Protein AF-A0A8S2U6H4-F1 (afdb_monomer)

Secondary structure (DSSP, 8-state):
-----S--TTSS-THHHHHHHHHHT-S-HHHHHHHHHHHHHHHHHHHHHHHH-EETTEE-PPPPBSS---HHHHHHHHHHHHHHHHGGGTT-SSPPPHHHHHHHHHHHHHTTTTTTB-HHHHHHHHHHHHHHHTPEEE--TTT--EETTEEE-SSSSGGGEEEETTTTEEEEGGGGSPPP---TTS-GGG-----HHHHHHHHHHHHHHHTT---S---TTTEEEEEEE--TT--HHHHHHHHHTTSEE-STT-EESSTTPEEEEEEE-----GGGGTS---TTSTT----HHHHHHHHHHHHTS-TTT--SHHHHHHHHHHHHHHHHGGG--SHHHHHHHHHHT-

Solvent-accessible surface area (backbone atoms only — not comparable to full-atom values): 20781 Å² total; per-residue (Å²): 138,90,81,90,72,95,75,58,95,87,58,78,81,71,45,64,58,53,56,52,57,55,48,66,71,49,85,52,64,65,61,39,52,51,52,51,53,50,41,68,65,46,48,61,58,50,48,36,27,41,72,61,9,33,55,98,87,42,85,54,72,47,47,53,51,77,52,94,74,52,71,57,55,29,54,53,39,28,51,54,40,43,52,38,72,46,51,85,50,71,82,44,93,63,80,79,56,68,60,59,54,48,50,52,49,52,56,19,39,51,71,20,66,42,54,42,37,34,75,79,34,39,56,56,50,42,52,50,52,51,60,67,65,71,49,52,76,40,75,37,56,99,80,49,61,23,46,58,74,39,39,63,54,64,53,98,46,65,86,50,42,44,78,39,78,91,76,46,24,37,37,51,41,68,77,70,38,61,85,80,76,90,62,90,85,57,56,71,93,74,66,78,78,65,36,52,67,54,53,52,48,49,53,52,36,53,39,36,49,74,68,71,44,93,54,88,70,83,64,77,91,68,38,49,76,44,82,45,78,67,53,102,80,64,46,74,66,56,54,49,53,57,49,59,75,64,34,43,81,56,70,94,91,40,70,40,40,57,90,96,46,48,72,44,66,35,73,57,82,90,86,76,40,82,71,34,78,83,46,57,58,38,95,92,40,66,75,41,73,54,42,72,66,54,58,48,50,34,52,47,56,60,70,71,54,59,69,90,79,47,82,44,71,70,51,44,54,52,49,53,46,51,34,48,41,67,71,53,50,80,66,54,86,48,74,66,60,47,50,52,51,50,65,76,67,106

pLDDT: mean 78.31, std 16.7, range [31.77, 98.25]

Organism: NCBI:txid1234261

Radius of gyration: 24.4 Å; Cα contacts (8 Å, |Δi|>4): 358; chains: 1; bounding box: 71×56×64 Å

InterPro domains:
  IPR026983 Dynein heavy chain [PTHR22878] (1-271)
  IPR041466 Dynein heavy chain, AAA 5 extension domain [PF17852] (36-174)
  IPR041589 Dynein heavy chain 3, AAA+ lid domain [PF17857] (278-342)

Structure (mmCIF, N/CA/C/O backbone):
data_AF-A0A8S2U6H4-F1
#
_entry.id   AF-A0A8S2U6H4-F1
#
loop_
_atom_site.group_PDB
_atom_site.id
_atom_site.type_symbol
_atom_site.label_atom_id
_atom_site.label_alt_id
_atom_site.label_comp_id
_atom_site.label_asym_id
_atom_site.label_entity_id
_atom_site.label_seq_id
_atom_site.pdbx_PDB_ins_code
_atom_site.Cartn_x
_atom_site.Cartn_y
_atom_site.Cartn_z
_atom_site.occupancy
_atom_site.B_iso_or_equiv
_atom_site.auth_seq_id
_atom_site.auth_comp_id
_atom_site.auth_asym_id
_atom_site.auth_atom_id
_atom_site.pdbx_PDB_model_num
ATOM 1 N N . MET A 1 1 ? 33.234 -22.050 6.876 1.00 36.41 1 MET A N 1
ATOM 2 C CA . MET A 1 1 ? 32.001 -21.791 7.645 1.00 36.41 1 MET A CA 1
ATOM 3 C C . MET A 1 1 ? 31.304 -20.631 6.952 1.00 36.41 1 MET A C 1
ATOM 5 O O . MET A 1 1 ? 31.933 -19.592 6.805 1.00 36.41 1 MET A O 1
ATOM 9 N N . LEU A 1 2 ? 30.117 -20.855 6.389 1.00 35.47 2 LEU A N 1
ATOM 10 C CA . LEU A 1 2 ? 29.301 -19.825 5.733 1.00 35.47 2 LEU A CA 1
ATOM 11 C C . LEU A 1 2 ? 28.290 -19.305 6.758 1.00 35.47 2 LEU A C 1
ATOM 13 O O . LEU A 1 2 ? 27.709 -20.110 7.482 1.00 35.47 2 LEU A O 1
ATOM 17 N N . PHE A 1 3 ? 28.096 -17.990 6.816 1.00 39.34 3 PHE A N 1
ATOM 18 C CA . PHE A 1 3 ? 27.111 -17.345 7.681 1.00 39.34 3 PHE A CA 1
ATOM 19 C C . PHE A 1 3 ? 26.253 -16.395 6.843 1.00 39.34 3 PHE A C 1
ATOM 21 O O . PHE A 1 3 ? 26.797 -15.604 6.074 1.00 39.34 3 PHE A O 1
ATOM 28 N N . GLU A 1 4 ? 24.934 -16.446 7.014 1.00 42.47 4 GLU A N 1
ATOM 29 C CA . GLU A 1 4 ? 24.041 -15.341 6.656 1.00 42.47 4 GLU A CA 1
ATOM 30 C C . GLU A 1 4 ? 23.928 -14.433 7.883 1.00 42.47 4 GLU A C 1
ATOM 32 O O . GLU A 1 4 ? 23.437 -14.846 8.932 1.00 42.47 4 GLU A O 1
ATOM 37 N N . VAL A 1 5 ? 24.452 -13.212 7.780 1.00 48.78 5 VAL A N 1
ATOM 38 C CA . VAL A 1 5 ? 24.451 -12.239 8.878 1.00 48.78 5 VAL A CA 1
ATOM 39 C C . VAL A 1 5 ? 23.284 -11.279 8.660 1.00 48.78 5 VAL A C 1
ATOM 41 O O . VAL A 1 5 ? 23.212 -10.622 7.626 1.00 48.78 5 VAL A O 1
ATOM 44 N N . GLY A 1 6 ? 22.365 -11.212 9.626 1.00 42.91 6 GLY A N 1
ATOM 45 C CA . GLY A 1 6 ? 21.163 -10.371 9.553 1.00 42.91 6 GLY A CA 1
ATOM 46 C C . GLY A 1 6 ? 21.421 -8.865 9.677 1.00 42.91 6 GLY A C 1
ATOM 47 O O . GLY A 1 6 ? 20.531 -8.079 9.368 1.00 42.91 6 GLY A O 1
ATOM 48 N N . ASP A 1 7 ? 22.626 -8.462 10.090 1.00 43.56 7 ASP A N 1
ATOM 49 C CA . ASP A 1 7 ? 23.022 -7.061 10.216 1.00 43.56 7 ASP A CA 1
ATOM 50 C C . ASP A 1 7 ? 24.320 -6.782 9.439 1.00 43.56 7 ASP A C 1
ATOM 52 O O . ASP A 1 7 ? 25.407 -7.236 9.799 1.00 43.56 7 ASP A O 1
ATOM 56 N N . LEU A 1 8 ? 24.174 -6.064 8.324 1.00 51.12 8 LEU A N 1
ATOM 57 C CA . LEU A 1 8 ? 25.229 -5.710 7.365 1.00 51.12 8 LEU A CA 1
ATOM 58 C C . LEU A 1 8 ? 25.445 -4.190 7.306 1.00 51.12 8 LEU A C 1
ATOM 60 O O . LEU A 1 8 ? 25.916 -3.679 6.293 1.00 51.12 8 LEU A O 1
ATOM 64 N N . GLN A 1 9 ? 25.133 -3.461 8.385 1.00 45.50 9 GLN A N 1
ATOM 65 C CA . GLN A 1 9 ? 25.256 -1.995 8.469 1.00 45.50 9 GLN A CA 1
ATOM 66 C C . GLN A 1 9 ? 26.636 -1.427 8.068 1.00 45.50 9 GLN A C 1
ATOM 68 O O . GLN A 1 9 ? 26.738 -0.238 7.783 1.00 45.50 9 GLN A O 1
ATOM 73 N N . PHE A 1 10 ? 27.680 -2.262 7.983 1.00 44.38 10 PHE A N 1
ATOM 74 C CA . PHE A 1 10 ? 29.046 -1.874 7.608 1.00 44.38 10 PHE A CA 1
ATOM 75 C C . PHE A 1 10 ? 29.590 -2.549 6.332 1.00 44.38 10 PHE A C 1
ATOM 77 O O . PHE A 1 10 ? 30.785 -2.453 6.055 1.00 44.38 10 PHE A O 1
ATOM 84 N N . ALA A 1 11 ? 28.754 -3.233 5.543 1.00 42.12 11 ALA A N 1
ATOM 85 C CA . ALA A 1 11 ? 29.176 -3.848 4.283 1.00 42.12 11 ALA A CA 1
ATOM 86 C C . ALA A 1 11 ? 28.790 -3.003 3.051 1.00 42.12 11 ALA A C 1
ATOM 88 O O . ALA A 1 11 ? 27.700 -2.442 2.972 1.00 42.12 11 ALA A O 1
ATOM 89 N N . SER A 1 12 ? 29.699 -2.960 2.070 1.00 43.25 12 SER A N 1
ATOM 90 C CA . SER A 1 12 ? 29.528 -2.378 0.722 1.00 43.25 12 SER A CA 1
ATOM 91 C C . SER A 1 12 ? 28.225 -2.852 0.036 1.00 43.25 12 SER A C 1
ATOM 93 O O . SER A 1 12 ? 27.791 -3.978 0.303 1.00 43.25 12 SER A O 1
ATOM 95 N N . PRO A 1 13 ? 27.562 -2.039 -0.822 1.00 46.75 13 PRO A N 1
ATOM 96 C CA . PRO A 1 13 ? 26.127 -2.155 -1.062 1.00 46.75 13 PRO A CA 1
ATOM 97 C C . PRO A 1 13 ? 25.748 -3.454 -1.785 1.00 46.75 13 PRO A C 1
ATOM 99 O O . PRO A 1 13 ? 25.837 -3.574 -3.006 1.00 46.75 13 PRO A O 1
ATOM 102 N N . ALA A 1 14 ? 25.223 -4.413 -1.021 1.00 51.19 14 ALA A N 1
ATOM 103 C CA . ALA A 1 14 ? 24.643 -5.665 -1.510 1.00 51.19 14 ALA A CA 1
ATOM 104 C C . ALA A 1 14 ? 23.273 -5.484 -2.212 1.00 51.19 14 ALA A C 1
ATOM 106 O O . ALA A 1 14 ? 22.548 -6.449 -2.445 1.00 51.19 14 ALA A O 1
ATOM 107 N N . THR A 1 15 ? 22.914 -4.255 -2.596 1.00 54.31 15 THR A N 1
ATOM 108 C CA . THR A 1 15 ? 21.590 -3.859 -3.106 1.00 54.31 15 THR A CA 1
ATOM 109 C C . THR A 1 15 ? 21.425 -4.038 -4.616 1.00 54.31 15 THR A C 1
ATOM 111 O O . THR A 1 15 ? 20.469 -4.685 -5.044 1.00 54.31 15 THR A O 1
ATOM 114 N N . LYS A 1 16 ? 22.385 -3.578 -5.435 1.00 60.31 16 LYS A N 1
ATOM 115 C CA . LYS A 1 16 ? 22.413 -3.877 -6.884 1.00 60.31 16 LYS A CA 1
ATOM 116 C C . LYS A 1 16 ? 22.430 -5.391 -7.179 1.00 60.31 16 LYS A C 1
ATOM 118 O O . LYS A 1 16 ? 21.716 -5.813 -8.086 1.00 60.31 16 LYS A O 1
ATOM 123 N N . PRO A 1 17 ? 23.151 -6.233 -6.410 1.00 73.31 17 PRO A N 1
ATOM 124 C CA . PRO A 1 17 ? 23.114 -7.684 -6.565 1.00 73.31 17 PRO A CA 1
ATOM 125 C C . PRO A 1 17 ? 21.720 -8.315 -6.488 1.00 73.31 17 PRO A C 1
ATOM 127 O O . PRO A 1 17 ? 21.461 -9.241 -7.253 1.00 73.31 17 PRO A O 1
ATOM 130 N N . TYR A 1 18 ? 20.818 -7.837 -5.617 1.00 84.19 18 TYR A N 1
ATOM 131 C CA . TYR A 1 18 ? 19.478 -8.430 -5.506 1.00 84.19 18 TYR A CA 1
ATOM 132 C C . TYR A 1 18 ? 18.635 -8.138 -6.750 1.00 84.19 18 TYR A C 1
ATOM 134 O O . TYR A 1 18 ? 18.111 -9.068 -7.361 1.00 84.19 18 TYR A O 1
ATOM 142 N N . TRP A 1 19 ? 18.571 -6.868 -7.168 1.00 90.94 19 TRP A N 1
ATOM 143 C CA . TRP A 1 19 ? 17.877 -6.478 -8.397 1.00 90.94 19 TRP A CA 1
ATOM 144 C C . TRP A 1 19 ? 18.439 -7.205 -9.619 1.00 90.94 19 TRP A C 1
ATOM 146 O O . TRP A 1 19 ? 17.684 -7.775 -10.397 1.00 90.94 19 TRP A O 1
ATOM 156 N N . VAL A 1 20 ? 19.767 -7.243 -9.769 1.00 88.94 20 VAL A N 1
ATOM 157 C CA . VAL A 1 20 ? 20.430 -7.930 -10.890 1.00 88.94 20 VAL A CA 1
ATOM 158 C C . VAL A 1 20 ? 20.128 -9.428 -10.873 1.00 88.94 20 VAL A C 1
ATOM 160 O O . VAL A 1 20 ? 19.848 -10.013 -11.919 1.00 88.94 20 VAL A O 1
ATOM 163 N N . LYS A 1 21 ? 20.127 -10.064 -9.698 1.00 90.00 21 LYS A N 1
ATOM 164 C CA . LYS A 1 21 ? 19.745 -11.473 -9.567 1.00 90.00 21 LYS A CA 1
ATOM 165 C C . LYS A 1 21 ? 18.294 -11.692 -9.999 1.00 90.00 21 LYS A C 1
ATOM 167 O O . LYS A 1 21 ? 18.031 -12.623 -10.747 1.00 90.00 21 LYS A O 1
ATOM 172 N N . TRP A 1 22 ? 17.368 -10.847 -9.555 1.00 92.44 22 TRP A N 1
ATOM 173 C CA . TRP A 1 22 ? 15.956 -10.959 -9.919 1.00 92.44 22 TRP A CA 1
ATOM 174 C C . TRP A 1 22 ? 15.722 -10.687 -11.413 1.00 92.44 22 TRP A C 1
ATOM 176 O O . TRP A 1 22 ? 15.086 -11.484 -12.097 1.00 92.44 22 TRP A O 1
ATOM 186 N N . SER A 1 23 ? 16.306 -9.621 -11.964 1.00 91.25 23 SER A N 1
ATOM 187 C CA . SER A 1 23 ? 16.095 -9.235 -13.363 1.00 91.25 23 SER A CA 1
ATOM 188 C C . SER A 1 23 ? 16.715 -10.223 -14.350 1.00 91.25 23 SER A C 1
ATOM 190 O O . SER A 1 23 ? 16.188 -10.406 -15.445 1.00 91.25 23 SER A O 1
ATOM 192 N N . THR A 1 24 ? 17.797 -10.914 -13.979 1.00 90.88 24 THR A N 1
ATOM 193 C CA . THR A 1 24 ? 18.406 -11.961 -14.820 1.00 90.88 24 THR A CA 1
ATOM 194 C C . THR A 1 24 ? 17.576 -13.242 -14.900 1.00 90.88 24 THR A C 1
ATOM 196 O O . THR A 1 24 ? 17.718 -13.960 -15.887 1.00 90.88 24 THR A O 1
ATOM 199 N N . MET A 1 25 ? 16.679 -13.497 -13.939 1.00 89.00 25 MET A N 1
ATOM 200 C CA . MET A 1 25 ? 15.733 -14.625 -13.979 1.00 89.00 25 MET A CA 1
ATOM 201 C C . MET A 1 25 ? 14.598 -14.425 -14.995 1.00 89.00 25 MET A C 1
ATOM 203 O O . MET A 1 25 ? 13.893 -15.376 -15.309 1.00 89.00 25 MET A O 1
ATOM 207 N N . ARG A 1 26 ? 14.425 -13.210 -15.530 1.00 87.25 26 ARG A N 1
ATOM 208 C CA . ARG A 1 26 ? 13.404 -12.889 -16.538 1.00 87.25 26 ARG A CA 1
ATOM 209 C C . ARG A 1 26 ? 13.821 -13.427 -17.909 1.00 87.25 26 ARG A C 1
ATOM 211 O O . ARG A 1 26 ? 14.910 -13.102 -18.395 1.00 87.25 26 ARG A O 1
ATOM 218 N N . GLU A 1 27 ? 12.945 -14.206 -18.542 1.00 86.31 27 GLU A N 1
ATOM 219 C CA . GLU A 1 27 ? 13.211 -14.846 -19.840 1.00 86.31 27 GLU A CA 1
ATOM 220 C C . GLU A 1 27 ? 13.209 -13.843 -21.006 1.00 86.31 27 GLU A C 1
ATOM 222 O O . GLU A 1 27 ? 14.098 -13.861 -21.865 1.00 86.31 27 GLU A O 1
ATOM 227 N N . LYS A 1 28 ? 12.235 -12.923 -21.017 1.00 89.19 28 LYS A N 1
ATOM 228 C CA . LYS A 1 28 ? 12.044 -11.932 -22.082 1.00 89.19 28 LYS A CA 1
ATOM 229 C C . LYS A 1 28 ? 13.112 -10.833 -22.007 1.00 89.19 28 LYS A C 1
ATOM 231 O O . LYS A 1 28 ? 13.212 -10.081 -21.036 1.00 89.19 28 LYS A O 1
ATOM 236 N N . LYS A 1 29 ? 13.931 -10.719 -23.061 1.00 89.50 29 LYS A N 1
ATOM 237 C CA . LYS A 1 29 ? 15.043 -9.748 -23.122 1.00 89.50 29 LYS A CA 1
ATOM 238 C C . LYS A 1 29 ? 14.568 -8.295 -23.146 1.00 89.50 29 LYS A C 1
ATOM 240 O O . LYS A 1 29 ? 15.198 -7.460 -22.501 1.00 89.50 29 LYS A O 1
ATOM 245 N N . GLU A 1 30 ? 13.500 -8.013 -23.887 1.00 89.56 30 GLU A N 1
ATOM 246 C CA . GLU A 1 30 ? 12.911 -6.674 -24.031 1.00 89.56 30 GLU A CA 1
ATOM 247 C C . GLU A 1 30 ? 12.360 -6.178 -22.696 1.00 89.56 30 GLU A C 1
ATOM 249 O O . GLU A 1 30 ? 12.766 -5.124 -22.213 1.00 89.56 30 GLU A O 1
ATOM 254 N N . GLU A 1 31 ? 11.557 -7.013 -22.034 1.00 92.00 31 GLU A N 1
ATOM 255 C CA . GLU A 1 31 ? 11.066 -6.777 -20.679 1.00 92.00 31 GLU A CA 1
ATOM 256 C C . GLU A 1 31 ? 12.211 -6.474 -19.706 1.00 92.00 31 GLU A C 1
ATOM 258 O O . GLU A 1 31 ? 12.193 -5.468 -18.997 1.00 92.00 31 GLU A O 1
ATOM 263 N N . ARG A 1 32 ? 13.255 -7.311 -19.692 1.00 93.06 32 ARG A N 1
ATOM 264 C CA . ARG A 1 32 ? 14.419 -7.098 -18.824 1.00 93.06 32 ARG A CA 1
ATOM 265 C C . ARG A 1 32 ? 15.125 -5.773 -19.119 1.00 93.06 32 ARG A C 1
ATOM 267 O O . ARG A 1 32 ? 15.580 -5.109 -18.188 1.00 93.06 32 ARG A O 1
ATOM 274 N N . ALA A 1 33 ? 15.258 -5.394 -20.388 1.00 94.25 33 ALA A N 1
ATOM 275 C CA . ALA A 1 33 ? 15.874 -4.127 -20.774 1.00 94.25 33 ALA A CA 1
ATOM 276 C C . ALA A 1 33 ? 15.032 -2.930 -20.304 1.00 94.25 33 ALA A C 1
ATOM 278 O O . ALA A 1 33 ? 15.580 -2.001 -19.705 1.00 94.25 33 ALA A O 1
ATOM 279 N N . CYS A 1 34 ? 13.712 -2.991 -20.498 1.00 95.69 34 CYS A N 1
ATOM 280 C CA . CYS A 1 34 ? 12.770 -1.973 -20.044 1.00 95.69 34 CYS A CA 1
ATOM 281 C C . CYS A 1 34 ? 12.803 -1.813 -18.516 1.00 95.69 34 CYS A C 1
ATOM 283 O O . CYS A 1 34 ? 13.063 -0.720 -18.012 1.00 95.69 34 CYS A O 1
ATOM 285 N N . LEU A 1 35 ? 12.681 -2.910 -17.763 1.00 96.38 35 LEU A N 1
ATOM 286 C CA . LEU A 1 35 ? 12.710 -2.882 -16.296 1.00 96.38 35 LEU A CA 1
ATOM 287 C C . LEU A 1 35 ? 14.031 -2.349 -15.738 1.00 96.38 35 LEU A C 1
ATOM 289 O O . LEU A 1 35 ? 14.021 -1.619 -14.753 1.00 96.38 35 LEU A O 1
ATOM 293 N N . ASN A 1 36 ? 15.171 -2.671 -16.357 1.00 96.44 36 ASN A N 1
ATOM 294 C CA . ASN A 1 36 ? 16.459 -2.113 -15.935 1.00 96.44 36 ASN A CA 1
ATOM 295 C C . ASN A 1 36 ? 16.536 -0.600 -16.179 1.00 96.44 36 ASN A C 1
ATOM 297 O O . ASN A 1 36 ? 17.064 0.123 -15.336 1.00 96.44 36 ASN A O 1
ATOM 301 N N . ARG A 1 37 ? 15.983 -0.106 -17.294 1.00 97.44 37 ARG A N 1
ATOM 302 C CA . ARG A 1 37 ? 15.890 1.335 -17.569 1.00 97.44 37 ARG A CA 1
ATOM 303 C C . ARG A 1 37 ? 15.014 2.041 -16.533 1.00 97.44 37 ARG A C 1
ATOM 305 O O . ARG A 1 37 ? 15.407 3.088 -16.027 1.00 97.44 37 ARG A O 1
ATOM 312 N N . LEU A 1 38 ? 13.874 1.447 -16.177 1.00 98.12 38 LEU A N 1
ATOM 313 C CA . LEU A 1 38 ? 12.986 1.959 -15.128 1.00 98.12 38 LEU A CA 1
ATOM 314 C C . LEU A 1 38 ? 13.655 1.922 -13.747 1.00 98.12 38 LEU A C 1
ATOM 316 O O . LEU A 1 38 ? 13.575 2.890 -12.996 1.00 98.12 38 LEU A O 1
ATOM 320 N N . TYR A 1 39 ? 14.390 0.858 -13.429 1.00 97.25 39 TYR A N 1
ATOM 321 C CA . TYR A 1 39 ? 15.136 0.769 -12.177 1.00 97.25 39 TYR A CA 1
ATOM 322 C C . TYR A 1 39 ? 16.145 1.903 -12.027 1.00 97.25 39 TYR A C 1
ATOM 324 O O . TYR A 1 39 ? 16.115 2.602 -11.018 1.00 97.25 39 TYR A O 1
ATOM 332 N N . GLU A 1 40 ? 17.000 2.124 -13.027 1.00 96.25 40 GLU A N 1
ATOM 333 C CA . GLU A 1 40 ? 18.000 3.201 -12.985 1.00 96.25 40 GLU A CA 1
ATOM 334 C C . GLU A 1 40 ? 17.338 4.593 -12.969 1.00 96.25 40 GLU A C 1
ATOM 336 O O . GLU A 1 40 ? 17.853 5.508 -12.328 1.00 96.25 40 GLU A O 1
ATOM 341 N N . LYS A 1 41 ? 16.165 4.745 -13.605 1.00 97.00 41 LYS A N 1
ATOM 342 C CA . LYS A 1 41 ? 15.369 5.984 -13.589 1.00 97.00 41 LYS A CA 1
ATOM 343 C C . LYS A 1 41 ? 14.812 6.310 -12.198 1.00 97.00 41 LYS A C 1
ATOM 345 O O . LYS A 1 41 ? 14.870 7.462 -11.778 1.00 97.00 41 LYS A O 1
ATOM 350 N N . TYR A 1 42 ? 14.259 5.323 -11.493 1.00 97.94 42 TYR A N 1
ATOM 351 C CA . TYR A 1 42 ? 13.481 5.565 -10.273 1.00 97.94 42 TYR A CA 1
ATOM 352 C C . TYR A 1 42 ? 14.198 5.198 -8.978 1.00 97.94 42 TYR A C 1
ATOM 354 O O . TYR A 1 42 ? 14.157 5.957 -8.012 1.00 97.94 42 TYR A O 1
ATOM 362 N N . VAL A 1 43 ? 14.826 4.026 -8.909 1.00 96.56 43 VAL A N 1
ATOM 363 C CA . VAL A 1 43 ? 15.208 3.433 -7.621 1.00 96.56 43 VAL A CA 1
ATOM 364 C C . VAL A 1 43 ? 16.361 4.183 -6.948 1.00 96.56 43 VAL A C 1
ATOM 366 O O . VAL A 1 43 ? 16.193 4.545 -5.783 1.00 96.56 43 VAL A O 1
ATOM 369 N N . PRO A 1 44 ? 17.502 4.477 -7.607 1.00 94.56 44 PRO A N 1
ATOM 370 C CA . PRO A 1 44 ? 18.592 5.195 -6.948 1.00 94.56 44 PRO A CA 1
ATOM 371 C C . PRO A 1 44 ? 18.187 6.587 -6.425 1.00 94.56 44 PRO A C 1
ATOM 373 O O . PRO A 1 44 ? 18.443 6.846 -5.245 1.00 94.56 44 PRO A O 1
ATOM 376 N N . PRO A 1 45 ? 17.503 7.454 -7.209 1.00 94.88 45 PRO A N 1
ATOM 377 C CA . PRO A 1 45 ? 17.049 8.752 -6.708 1.00 94.88 45 PRO A CA 1
ATOM 378 C C . PRO A 1 45 ? 16.077 8.636 -5.529 1.00 94.88 45 PRO A C 1
ATOM 380 O O . PRO A 1 45 ? 16.213 9.361 -4.545 1.00 94.88 45 PRO A O 1
ATOM 383 N N . LEU A 1 46 ? 15.119 7.703 -5.587 1.00 96.56 46 LEU A N 1
ATOM 384 C CA . LEU A 1 46 ? 14.130 7.531 -4.519 1.00 96.56 46 LEU A CA 1
ATOM 385 C C . LEU A 1 46 ? 14.747 6.958 -3.240 1.00 96.56 46 LEU A C 1
ATOM 387 O O . LEU A 1 46 ? 14.378 7.374 -2.145 1.00 96.56 46 LEU A O 1
ATOM 391 N N . ILE A 1 47 ? 15.704 6.036 -3.346 1.00 95.06 47 ILE A N 1
ATOM 392 C CA . ILE A 1 47 ? 16.417 5.504 -2.179 1.00 95.06 47 ILE A CA 1
ATOM 393 C C . ILE A 1 47 ? 17.272 6.586 -1.513 1.00 95.06 47 ILE A C 1
ATOM 395 O O . ILE A 1 47 ? 17.258 6.677 -0.285 1.00 95.06 47 ILE A O 1
ATOM 399 N N . SER A 1 48 ? 17.982 7.408 -2.294 1.00 93.94 48 SER A N 1
ATOM 400 C CA . SER A 1 48 ? 18.767 8.527 -1.753 1.00 93.94 48 SER A CA 1
ATOM 401 C C . SER A 1 48 ? 17.854 9.554 -1.070 1.00 93.94 48 SER A C 1
ATOM 403 O O . SER A 1 48 ? 18.108 9.947 0.067 1.00 93.94 48 SER A O 1
ATOM 405 N N . LEU A 1 49 ? 16.697 9.870 -1.659 1.00 95.19 49 LEU A N 1
ATOM 406 C CA . LEU A 1 49 ? 15.668 10.677 -0.998 1.00 95.19 49 LEU A CA 1
ATOM 407 C C . LEU A 1 49 ? 15.218 10.062 0.342 1.00 95.19 49 LEU A C 1
ATOM 409 O O . LEU A 1 49 ? 15.178 10.749 1.363 1.00 95.19 49 LEU A O 1
ATOM 413 N N . ILE A 1 50 ? 14.890 8.769 0.369 1.00 94.50 50 ILE A N 1
ATOM 414 C CA . ILE A 1 50 ? 14.337 8.123 1.568 1.00 94.50 50 ILE A CA 1
ATOM 415 C C . ILE A 1 50 ? 15.375 8.019 2.691 1.00 94.50 50 ILE A C 1
ATOM 417 O O . ILE A 1 50 ? 15.070 8.344 3.841 1.00 94.50 50 ILE A O 1
ATOM 421 N N . LEU A 1 51 ? 16.579 7.537 2.382 1.00 92.94 51 LEU A N 1
ATOM 422 C CA . LEU A 1 51 ? 17.584 7.186 3.391 1.00 92.94 51 LEU A CA 1
ATOM 423 C C . LEU A 1 51 ? 18.523 8.344 3.729 1.00 92.94 51 LEU A C 1
ATOM 425 O O . LEU A 1 51 ? 18.927 8.479 4.885 1.00 92.94 51 LEU A O 1
ATOM 429 N N . GLU A 1 52 ? 18.854 9.170 2.740 1.00 92.00 52 GLU A N 1
ATOM 430 C CA . GLU A 1 52 ? 19.862 10.229 2.849 1.00 92.00 52 GLU A CA 1
ATOM 431 C C . GLU A 1 52 ? 19.221 11.622 2.852 1.00 92.00 52 GLU A C 1
ATOM 433 O O . GLU A 1 52 ? 19.828 12.566 3.352 1.00 92.00 52 GLU A O 1
ATOM 438 N N . GLY A 1 53 ? 17.980 11.759 2.370 1.00 92.25 53 GLY A N 1
ATOM 439 C CA . GLY A 1 53 ? 17.293 13.047 2.265 1.00 92.25 53 GLY A CA 1
ATOM 440 C C . GLY A 1 53 ? 17.782 13.897 1.099 1.00 92.25 53 GLY A C 1
ATOM 441 O O . GLY A 1 53 ? 17.607 15.113 1.120 1.00 92.25 53 GLY A O 1
ATOM 442 N N . THR A 1 54 ? 18.437 13.300 0.104 1.00 89.50 54 THR A N 1
ATOM 443 C CA . THR A 1 54 ? 19.047 14.039 -1.005 1.00 89.50 54 THR A CA 1
ATOM 444 C C . THR A 1 54 ? 18.120 14.074 -2.221 1.00 89.50 54 THR A C 1
ATOM 446 O O . THR A 1 54 ? 17.627 13.040 -2.665 1.00 89.50 54 THR A O 1
ATOM 449 N N . ILE A 1 55 ? 17.904 15.267 -2.784 1.00 85.12 55 ILE A N 1
ATOM 450 C CA . ILE A 1 55 ? 17.154 15.481 -4.036 1.00 85.12 55 ILE A CA 1
ATOM 451 C C . ILE A 1 55 ? 18.025 16.316 -4.970 1.00 85.12 55 ILE A C 1
ATOM 453 O O . ILE A 1 55 ? 18.430 17.416 -4.600 1.00 85.12 55 ILE A O 1
ATOM 457 N N . ASP A 1 56 ? 18.334 15.805 -6.164 1.00 80.12 56 ASP A N 1
ATOM 458 C CA . ASP A 1 56 ? 19.139 16.501 -7.184 1.00 80.12 56 ASP A CA 1
ATOM 459 C C . ASP A 1 56 ? 20.450 17.103 -6.633 1.00 80.12 56 ASP A C 1
ATOM 461 O O . ASP A 1 56 ? 20.840 18.229 -6.946 1.00 80.12 56 ASP A O 1
ATOM 465 N N . GLY A 1 57 ? 21.120 16.364 -5.741 1.00 78.56 57 GLY A N 1
ATOM 466 C CA . GLY A 1 57 ? 22.368 16.782 -5.092 1.00 78.56 57 GLY A CA 1
ATOM 467 C C . GLY A 1 57 ? 22.208 17.808 -3.963 1.00 78.56 57 GLY A C 1
ATOM 468 O O . GLY A 1 57 ? 23.201 18.188 -3.344 1.00 78.56 57 GLY A O 1
ATOM 469 N N . LYS A 1 58 ? 20.983 18.247 -3.651 1.00 85.62 58 LYS A N 1
ATOM 470 C CA . LYS A 1 58 ? 20.693 19.099 -2.492 1.00 85.62 58 LYS A CA 1
ATOM 471 C C . LYS A 1 58 ? 20.402 18.237 -1.272 1.00 85.62 58 LYS A C 1
ATOM 473 O O . LYS A 1 58 ? 19.555 17.348 -1.321 1.00 85.62 58 LYS A O 1
ATOM 478 N N . GLN A 1 59 ? 21.085 18.537 -0.171 1.00 89.62 59 GLN A N 1
ATOM 479 C CA . GLN A 1 59 ? 20.863 17.876 1.107 1.00 89.62 59 GLN A CA 1
ATOM 480 C C . GLN A 1 59 ? 19.604 18.432 1.779 1.00 89.62 59 GLN A C 1
ATOM 482 O O . GLN A 1 59 ? 19.545 19.614 2.118 1.00 89.62 59 GLN A O 1
ATOM 487 N N . GLY A 1 60 ? 18.616 17.569 1.978 1.00 88.19 60 GLY A N 1
ATOM 488 C CA . GLY A 1 60 ? 17.438 17.809 2.799 1.00 88.19 60 GLY A CA 1
ATOM 489 C C . GLY A 1 60 ? 17.396 16.873 4.006 1.00 88.19 60 GLY A C 1
ATOM 490 O O . GLY A 1 60 ? 18.407 16.295 4.421 1.00 88.19 60 GLY A O 1
ATOM 491 N N . GLU A 1 61 ? 16.204 16.731 4.580 1.00 89.25 61 GLU A N 1
ATOM 492 C CA . GLU A 1 61 ? 15.942 15.763 5.642 1.00 89.25 61 GLU A CA 1
ATOM 493 C C . GLU A 1 61 ? 15.553 14.404 5.054 1.00 89.25 61 GLU A C 1
ATOM 495 O O . GLU A 1 61 ? 14.779 14.323 4.099 1.00 89.25 61 GLU A O 1
ATOM 500 N N . LYS A 1 62 ? 16.058 13.323 5.659 1.00 92.62 62 LYS A N 1
ATOM 501 C CA . LYS A 1 62 ? 15.637 11.960 5.317 1.00 92.62 62 LYS A CA 1
ATOM 502 C C . LYS A 1 62 ? 14.141 11.776 5.559 1.00 92.62 62 LYS A C 1
ATOM 504 O O . LYS A 1 62 ? 13.594 12.271 6.551 1.00 92.62 62 LYS A O 1
ATOM 509 N N . LEU A 1 63 ? 13.488 11.009 4.691 1.00 93.88 63 LEU A N 1
ATOM 510 C CA . LEU A 1 63 ? 12.063 10.752 4.841 1.00 93.88 63 LEU A CA 1
ATOM 511 C C . LEU A 1 63 ? 11.784 9.895 6.079 1.00 93.88 63 LEU A C 1
ATOM 513 O O . LEU A 1 63 ? 12.444 8.887 6.349 1.00 93.88 63 LEU A O 1
ATOM 517 N N . LYS A 1 64 ? 10.775 10.307 6.851 1.00 88.19 64 LYS A N 1
ATOM 518 C CA . LYS A 1 64 ? 10.352 9.584 8.050 1.00 88.19 64 LYS A CA 1
ATOM 519 C C . LYS A 1 64 ? 9.628 8.298 7.660 1.00 88.19 64 LYS A C 1
ATOM 521 O O . LYS A 1 64 ? 8.714 8.300 6.836 1.00 88.19 64 LYS A O 1
ATOM 526 N N . GLN A 1 65 ? 10.033 7.207 8.299 1.00 80.00 65 GLN A N 1
ATOM 527 C CA . GLN A 1 65 ? 9.461 5.880 8.115 1.00 80.00 65 GLN A CA 1
ATOM 528 C C . GLN A 1 65 ? 8.717 5.459 9.385 1.00 80.00 65 GLN A C 1
ATOM 530 O O . GLN A 1 65 ? 9.169 5.750 10.492 1.00 80.00 65 GLN A O 1
ATOM 535 N N . ILE A 1 66 ? 7.587 4.774 9.217 1.00 75.50 66 ILE A N 1
ATOM 536 C CA . ILE A 1 66 ? 6.814 4.162 10.307 1.00 75.50 66 ILE A CA 1
ATOM 537 C C . ILE A 1 66 ? 7.635 3.029 10.934 1.00 75.50 66 ILE A C 1
ATOM 539 O O . ILE A 1 66 ? 7.706 2.905 12.153 1.00 75.50 66 ILE A O 1
ATOM 543 N N . ILE A 1 67 ? 8.283 2.231 10.082 1.00 70.12 67 ILE A N 1
ATOM 544 C CA . ILE A 1 67 ? 9.193 1.148 10.455 1.00 70.12 67 ILE A CA 1
ATOM 545 C C . ILE A 1 67 ? 10.506 1.397 9.710 1.00 70.12 67 ILE A C 1
ATOM 547 O O . ILE A 1 67 ? 10.452 1.616 8.502 1.00 70.12 67 ILE A O 1
ATOM 551 N N . PRO A 1 68 ? 11.676 1.367 10.370 1.00 73.44 68 PRO A N 1
ATOM 552 C CA . PRO A 1 68 ? 12.952 1.509 9.678 1.00 73.44 68 PRO A CA 1
ATOM 553 C C . PRO A 1 68 ? 13.150 0.387 8.647 1.00 73.44 68 PRO A C 1
ATOM 555 O O . PRO A 1 68 ? 13.313 -0.775 9.018 1.00 73.44 68 PRO A O 1
ATOM 558 N N . LEU A 1 69 ? 13.147 0.726 7.357 1.00 79.12 69 LEU A N 1
ATOM 559 C CA . LEU A 1 69 ? 13.433 -0.200 6.264 1.00 79.12 69 LEU A CA 1
ATOM 560 C C . LEU A 1 69 ? 14.823 0.071 5.697 1.00 79.12 69 LEU A C 1
ATOM 562 O O . LEU A 1 69 ? 15.207 1.212 5.427 1.00 79.12 69 LEU A O 1
ATOM 566 N N . THR A 1 70 ? 15.581 -1.000 5.473 1.00 85.00 70 THR A N 1
ATOM 567 C CA . THR A 1 70 ? 16.854 -0.904 4.756 1.00 85.00 70 THR A CA 1
ATOM 568 C C . THR A 1 70 ? 16.620 -0.826 3.249 1.00 85.00 70 THR A C 1
ATOM 570 O O . THR A 1 70 ? 15.583 -1.251 2.731 1.00 85.00 70 THR A O 1
ATOM 573 N N . ASN A 1 71 ? 17.636 -0.362 2.518 1.00 86.69 71 ASN A N 1
ATOM 574 C CA . ASN A 1 71 ? 17.658 -0.404 1.055 1.00 86.69 71 ASN A CA 1
ATOM 575 C C . ASN A 1 71 ? 17.359 -1.821 0.516 1.00 86.69 71 ASN A C 1
ATOM 577 O O . ASN A 1 71 ? 16.554 -1.991 -0.398 1.00 86.69 71 ASN A O 1
ATOM 581 N N . LEU A 1 72 ? 17.943 -2.857 1.132 1.00 84.19 72 LEU A N 1
ATOM 582 C CA . LEU A 1 72 ? 17.709 -4.245 0.734 1.00 84.19 72 LEU A CA 1
ATOM 583 C C . LEU A 1 72 ? 16.248 -4.670 0.942 1.00 84.19 72 LEU A C 1
ATOM 585 O O . LEU A 1 72 ? 15.697 -5.354 0.080 1.00 84.19 72 LEU A O 1
ATOM 589 N N . ASN A 1 73 ? 15.607 -4.260 2.045 1.00 83.50 73 ASN A N 1
ATOM 590 C CA . ASN A 1 73 ? 14.196 -4.580 2.293 1.00 83.50 73 ASN A CA 1
ATOM 591 C C . ASN A 1 73 ? 13.289 -3.943 1.239 1.00 83.50 73 ASN A C 1
ATOM 593 O O . ASN A 1 73 ? 12.457 -4.636 0.657 1.00 83.50 73 ASN A O 1
ATOM 597 N N . MET A 1 74 ? 13.492 -2.654 0.955 1.00 89.62 74 MET A N 1
ATOM 598 C CA . MET A 1 74 ? 12.712 -1.927 -0.048 1.00 89.62 74 MET A CA 1
ATOM 599 C C . MET A 1 74 ? 12.883 -2.527 -1.450 1.00 89.62 74 MET A C 1
ATOM 601 O O . MET A 1 74 ? 11.894 -2.776 -2.135 1.00 89.62 74 MET A O 1
ATOM 605 N N . ASN A 1 75 ? 14.118 -2.847 -1.851 1.00 90.81 75 ASN A N 1
ATOM 606 C CA . ASN A 1 75 ? 14.395 -3.476 -3.145 1.00 90.81 75 ASN A CA 1
ATOM 607 C C . ASN A 1 75 ? 13.848 -4.902 -3.262 1.00 90.81 75 ASN A C 1
ATOM 609 O O . ASN A 1 75 ? 13.330 -5.283 -4.311 1.00 90.81 75 ASN A O 1
ATOM 613 N N . SER A 1 76 ? 13.929 -5.689 -2.188 1.00 86.88 76 SER A N 1
ATOM 614 C CA . SER A 1 76 ? 13.332 -7.028 -2.166 1.00 86.88 76 SER A CA 1
ATOM 615 C C . SER A 1 76 ? 11.815 -6.942 -2.332 1.00 86.88 76 SER A C 1
ATOM 617 O O . SER A 1 76 ? 11.242 -7.672 -3.137 1.00 86.88 76 SER A O 1
ATOM 619 N N . GLN A 1 77 ? 11.173 -6.003 -1.629 1.00 88.25 77 GLN A N 1
ATOM 620 C CA . GLN A 1 77 ? 9.736 -5.772 -1.742 1.00 88.25 77 GLN A CA 1
ATOM 621 C C . GLN A 1 77 ? 9.344 -5.304 -3.149 1.00 88.25 77 GLN A C 1
ATOM 623 O O . GLN A 1 77 ? 8.360 -5.798 -3.688 1.00 88.25 77 GLN A O 1
ATOM 628 N N . LEU A 1 78 ? 10.126 -4.415 -3.772 1.00 95.12 78 LEU A N 1
ATOM 629 C CA . LEU A 1 78 ? 9.904 -3.977 -5.154 1.00 95.12 78 LEU A CA 1
ATOM 630 C C . LEU A 1 78 ? 9.893 -5.166 -6.124 1.00 95.12 78 LEU A C 1
ATOM 632 O O . LEU A 1 78 ? 8.980 -5.288 -6.937 1.00 95.12 78 LEU A O 1
ATOM 636 N N . CYS A 1 79 ? 10.868 -6.070 -6.001 1.00 93.12 79 CYS A N 1
ATOM 637 C CA . CYS A 1 79 ? 10.947 -7.268 -6.836 1.00 93.12 79 CYS A CA 1
ATOM 638 C C . CYS A 1 79 ? 9.724 -8.178 -6.649 1.00 93.12 79 CYS A C 1
ATOM 640 O O . CYS A 1 79 ? 9.167 -8.647 -7.636 1.00 93.12 79 CYS A O 1
ATOM 642 N N . TYR A 1 80 ? 9.264 -8.387 -5.410 1.00 88.50 80 TYR A N 1
ATOM 643 C CA . TYR A 1 80 ? 8.063 -9.190 -5.142 1.00 88.50 80 TYR A CA 1
ATOM 644 C C . TYR A 1 80 ? 6.789 -8.550 -5.695 1.00 88.50 80 TYR A C 1
ATOM 646 O O . TYR A 1 80 ? 5.942 -9.247 -6.256 1.00 88.50 80 TYR A O 1
ATOM 654 N N . MET A 1 81 ? 6.655 -7.227 -5.571 1.00 93.44 81 MET A N 1
ATOM 655 C CA . MET A 1 81 ? 5.520 -6.505 -6.142 1.00 93.44 81 MET A CA 1
ATOM 656 C C . MET A 1 81 ? 5.499 -6.642 -7.667 1.00 93.44 81 MET A C 1
ATOM 658 O O . MET A 1 81 ? 4.467 -7.000 -8.229 1.00 93.44 81 MET A O 1
ATOM 662 N N . LEU A 1 82 ? 6.639 -6.435 -8.330 1.00 94.81 82 LEU A N 1
ATOM 663 C CA . LEU A 1 82 ? 6.767 -6.591 -9.781 1.00 94.81 82 LEU A CA 1
ATOM 664 C C . LEU A 1 82 ? 6.522 -8.029 -10.243 1.00 94.81 82 LEU A C 1
ATOM 666 O O . LEU A 1 82 ? 5.841 -8.235 -11.243 1.00 94.81 82 LEU A O 1
ATOM 670 N N . GLU A 1 83 ? 7.050 -9.019 -9.522 1.00 92.62 83 GLU A N 1
ATOM 671 C CA . GLU A 1 83 ? 6.823 -10.439 -9.806 1.00 92.62 83 GLU A CA 1
ATOM 672 C C . GLU A 1 83 ? 5.325 -10.759 -9.801 1.00 92.62 83 GLU A C 1
ATOM 674 O O . GLU A 1 83 ? 4.821 -11.358 -10.745 1.00 92.62 83 GLU A O 1
ATOM 679 N N . SER A 1 84 ? 4.590 -10.287 -8.792 1.00 91.19 84 SER A N 1
ATOM 680 C CA . SER A 1 84 ? 3.150 -10.534 -8.697 1.00 91.19 84 SER A CA 1
ATOM 681 C C . SER A 1 84 ? 2.324 -9.779 -9.741 1.00 91.19 84 SER A C 1
ATOM 683 O O . SER A 1 84 ? 1.402 -10.350 -10.331 1.00 91.19 84 SER A O 1
ATOM 685 N N . LEU A 1 85 ? 2.654 -8.508 -9.989 1.00 93.25 85 LEU A N 1
ATOM 686 C CA . LEU A 1 85 ? 1.952 -7.670 -10.966 1.00 93.25 85 LEU A CA 1
ATOM 687 C C . LEU A 1 85 ? 2.148 -8.173 -12.400 1.00 93.25 85 LEU A C 1
ATOM 689 O O . LEU A 1 85 ? 1.220 -8.105 -13.200 1.00 93.25 85 LEU A O 1
ATOM 693 N N . LEU A 1 86 ? 3.330 -8.709 -12.712 1.00 92.50 86 LEU A N 1
ATOM 694 C CA . LEU A 1 86 ? 3.699 -9.134 -14.064 1.00 92.50 86 LEU A CA 1
ATOM 695 C C . LEU A 1 86 ? 3.473 -10.634 -14.308 1.00 92.50 86 LEU A C 1
ATOM 697 O O . LEU A 1 86 ? 3.529 -11.070 -15.455 1.00 92.50 86 LEU A O 1
ATOM 701 N N . LEU A 1 87 ? 3.133 -11.403 -13.266 1.00 90.06 87 LEU A N 1
ATOM 702 C CA . LEU A 1 87 ? 2.780 -12.825 -13.354 1.00 90.06 87 LEU A CA 1
ATOM 703 C C . LEU A 1 87 ? 1.742 -13.146 -14.452 1.00 90.06 87 LEU A C 1
ATOM 705 O O . LEU A 1 87 ? 1.943 -14.125 -15.170 1.00 90.06 87 LEU A O 1
ATOM 709 N N . PRO A 1 88 ? 0.659 -12.359 -14.654 1.00 88.50 88 PRO A N 1
ATOM 710 C CA . PRO A 1 88 ? -0.309 -12.638 -15.720 1.00 88.50 88 PRO A CA 1
ATOM 711 C C . PRO A 1 88 ? 0.289 -12.607 -17.136 1.00 88.50 88 PRO A C 1
ATOM 713 O O . PRO A 1 88 ? -0.267 -13.224 -18.041 1.00 88.50 88 PRO A O 1
ATOM 716 N N . TYR A 1 89 ? 1.421 -11.923 -17.327 1.00 88.38 89 TYR A N 1
ATOM 717 C CA . TYR A 1 89 ? 2.054 -11.687 -18.629 1.00 88.38 89 TYR A CA 1
ATOM 718 C C . TYR A 1 89 ? 3.334 -12.502 -18.845 1.00 88.38 89 TYR A C 1
ATOM 720 O O . TYR A 1 89 ? 3.959 -12.407 -19.906 1.00 88.38 89 TYR A O 1
ATOM 728 N N . GLU A 1 90 ? 3.720 -13.331 -17.872 1.00 83.31 90 GLU A N 1
ATOM 729 C CA . GLU A 1 90 ? 4.923 -14.164 -17.945 1.00 83.31 90 GLU A CA 1
ATOM 730 C C . GLU A 1 90 ? 4.864 -15.110 -19.157 1.00 83.31 90 GLU A C 1
ATOM 732 O O . GLU A 1 90 ? 5.798 -15.160 -19.953 1.00 83.31 90 GLU A O 1
ATOM 737 N N . ASN A 1 91 ? 3.703 -15.741 -19.378 1.00 80.75 91 ASN A N 1
ATOM 738 C CA . ASN A 1 91 ? 3.450 -16.652 -20.503 1.00 80.75 91 ASN A CA 1
ATOM 739 C C . ASN A 1 91 ? 2.805 -15.977 -21.728 1.00 80.75 91 ASN A C 1
ATOM 741 O O . ASN A 1 91 ? 2.438 -16.668 -22.680 1.00 80.75 91 ASN A O 1
ATOM 745 N N . ALA A 1 92 ? 2.607 -14.654 -21.711 1.00 83.19 92 ALA A N 1
ATOM 746 C CA . ALA A 1 92 ? 2.023 -13.951 -22.853 1.00 83.19 92 ALA A CA 1
ATOM 747 C C . ALA A 1 92 ? 2.962 -14.033 -24.067 1.00 83.19 92 ALA A C 1
ATOM 749 O O . ALA A 1 92 ? 4.180 -13.929 -23.909 1.00 83.19 92 ALA A O 1
ATOM 750 N N . THR A 1 93 ? 2.405 -14.218 -25.266 1.00 77.44 93 THR A N 1
ATOM 751 C CA . THR A 1 93 ? 3.194 -14.315 -26.506 1.00 77.44 93 THR A CA 1
ATOM 752 C C . THR A 1 93 ? 3.924 -13.00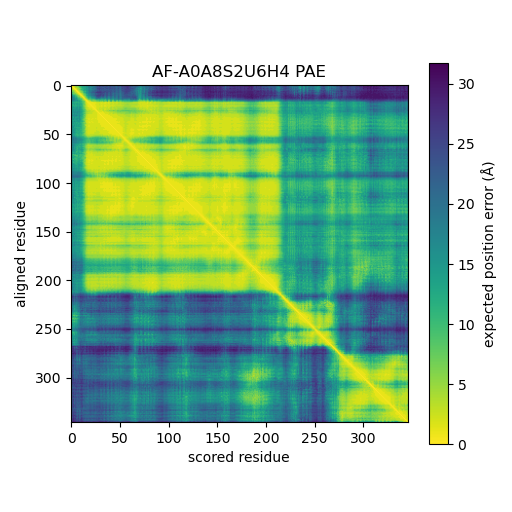9 -26.801 1.00 77.44 93 THR A C 1
ATOM 754 O O . THR A 1 93 ? 5.108 -13.035 -27.126 1.00 77.44 93 THR A O 1
ATOM 757 N N . ASP A 1 94 ? 3.240 -11.885 -26.587 1.00 79.75 94 ASP A N 1
ATOM 758 C CA . ASP A 1 94 ? 3.790 -10.548 -26.772 1.00 79.75 94 ASP A CA 1
ATOM 759 C C . ASP A 1 94 ? 4.222 -9.934 -25.430 1.00 79.75 94 ASP A C 1
ATOM 761 O O . ASP A 1 94 ? 3.644 -10.202 -24.368 1.00 79.75 94 ASP A O 1
ATOM 765 N N . SER A 1 95 ? 5.287 -9.132 -25.469 1.00 81.81 95 SER A N 1
ATOM 766 C CA . SER A 1 95 ? 5.696 -8.281 -24.347 1.00 81.81 95 SER A CA 1
ATOM 767 C C . SER A 1 95 ? 4.713 -7.117 -24.200 1.00 81.81 95 SER A C 1
ATOM 769 O O . SER A 1 95 ? 4.148 -6.646 -25.187 1.00 81.81 95 SER A O 1
ATOM 771 N N . LEU A 1 96 ? 4.538 -6.614 -22.976 1.00 88.81 96 LEU A N 1
ATOM 772 C CA . LEU A 1 96 ? 3.821 -5.354 -22.778 1.00 88.81 96 LEU A CA 1
ATOM 773 C C . LEU A 1 96 ? 4.597 -4.205 -23.433 1.00 88.81 96 LEU A C 1
ATOM 775 O O . LEU A 1 96 ? 5.816 -4.273 -23.598 1.00 88.81 96 LEU A O 1
ATOM 779 N N . ILE A 1 97 ? 3.898 -3.128 -23.773 1.00 91.81 97 ILE A N 1
ATOM 780 C CA . ILE A 1 97 ? 4.557 -1.902 -24.222 1.00 91.81 97 ILE A CA 1
ATOM 781 C C . ILE A 1 97 ? 5.224 -1.189 -23.036 1.00 91.81 97 ILE A C 1
ATOM 783 O O . ILE A 1 97 ? 4.742 -1.245 -21.902 1.00 91.81 97 ILE A O 1
ATOM 787 N N . ASP A 1 98 ? 6.320 -0.478 -23.305 1.00 92.94 98 ASP A N 1
ATOM 788 C CA . ASP A 1 98 ? 7.121 0.214 -22.285 1.00 92.94 98 ASP A CA 1
ATOM 789 C C . ASP A 1 98 ? 6.314 1.129 -21.335 1.00 92.94 98 ASP A C 1
ATOM 791 O O . ASP A 1 98 ? 6.572 1.070 -20.131 1.00 92.94 98 ASP A O 1
ATOM 795 N N . PRO A 1 99 ? 5.319 1.918 -21.796 1.00 94.19 99 PRO A N 1
ATOM 796 C CA . PRO A 1 99 ? 4.490 2.727 -20.898 1.00 94.19 99 PRO A CA 1
ATOM 797 C C . PRO A 1 99 ? 3.709 1.905 -19.862 1.00 94.19 99 PRO A C 1
ATOM 799 O O . PRO A 1 99 ? 3.633 2.288 -18.700 1.00 94.19 99 PRO A O 1
ATOM 802 N N . ILE A 1 100 ? 3.192 0.732 -20.242 1.00 94.94 100 ILE A N 1
ATOM 803 C CA . ILE A 1 100 ? 2.456 -0.148 -19.322 1.00 94.94 100 ILE A CA 1
ATOM 804 C C . ILE A 1 100 ? 3.409 -0.769 -18.292 1.00 94.94 100 ILE A C 1
ATOM 806 O O . ILE A 1 100 ? 3.070 -0.867 -17.109 1.00 94.94 100 ILE A O 1
ATOM 810 N N . TYR A 1 101 ? 4.629 -1.138 -18.705 1.00 95.50 101 TYR A N 1
ATOM 811 C CA . TYR A 1 101 ? 5.669 -1.547 -17.756 1.00 95.50 101 TYR A CA 1
ATOM 812 C C . TYR A 1 101 ? 5.986 -0.433 -16.756 1.00 95.50 101 TYR A C 1
ATOM 814 O O . TYR A 1 101 ? 6.144 -0.717 -15.570 1.00 95.50 101 TYR A O 1
ATOM 822 N N . GLU A 1 102 ? 6.045 0.820 -17.206 1.00 97.00 102 GLU A N 1
ATOM 823 C CA . GLU A 1 102 ? 6.271 1.976 -16.340 1.00 97.00 102 GLU A CA 1
ATOM 824 C C . GLU A 1 102 ? 5.128 2.182 -15.338 1.00 97.00 102 GLU A C 1
ATOM 826 O O . GLU A 1 102 ? 5.409 2.366 -14.154 1.00 97.00 102 GLU A O 1
ATOM 831 N N . CYS A 1 103 ? 3.861 2.039 -15.744 1.00 97.56 103 CYS A N 1
ATOM 832 C CA . CYS A 1 103 ? 2.722 2.100 -14.820 1.00 97.56 103 CYS A CA 1
ATOM 833 C C . CYS A 1 103 ? 2.806 1.032 -13.722 1.00 97.56 103 CYS A C 1
ATOM 835 O O . CYS A 1 103 ? 2.679 1.348 -12.534 1.00 97.56 103 CYS A O 1
ATOM 837 N N . TYR A 1 104 ? 3.088 -0.224 -14.089 1.00 97.12 104 TYR A N 1
ATOM 838 C CA . TYR A 1 104 ? 3.280 -1.294 -13.107 1.00 97.12 104 TYR A CA 1
ATOM 839 C C . TYR A 1 104 ? 4.487 -1.059 -12.206 1.00 97.12 104 TYR A C 1
ATOM 841 O O . TYR A 1 104 ? 4.433 -1.355 -11.010 1.00 97.12 104 TYR A O 1
ATOM 849 N N . PHE A 1 105 ? 5.566 -0.507 -12.757 1.00 98.06 105 PHE A N 1
ATOM 850 C CA . PHE A 1 105 ? 6.758 -0.176 -11.994 1.00 98.06 105 PHE A CA 1
ATOM 851 C C . PHE A 1 105 ? 6.476 0.919 -10.971 1.00 98.06 105 PHE A C 1
ATOM 853 O O . PHE A 1 105 ? 6.804 0.756 -9.797 1.00 98.06 105 PHE A O 1
ATOM 860 N N . ILE A 1 106 ? 5.803 1.993 -11.384 1.00 98.12 106 ILE A N 1
ATOM 861 C CA . ILE A 1 106 ? 5.343 3.056 -10.493 1.00 98.12 106 ILE A CA 1
ATOM 862 C C . ILE A 1 106 ? 4.446 2.457 -9.409 1.00 98.12 106 ILE A C 1
ATOM 864 O O . ILE A 1 106 ? 4.743 2.632 -8.230 1.00 98.12 106 ILE A O 1
ATOM 868 N N . GLN A 1 107 ? 3.421 1.675 -9.752 1.00 97.00 107 GLN A N 1
ATOM 869 C CA . GLN A 1 107 ? 2.558 1.064 -8.739 1.00 97.00 107 GLN A CA 1
ATOM 870 C C . GLN A 1 107 ? 3.351 0.188 -7.753 1.00 97.00 107 GLN A C 1
ATOM 872 O O . GLN A 1 107 ? 3.127 0.256 -6.542 1.00 97.00 107 GLN A O 1
ATOM 877 N N . ALA A 1 108 ? 4.330 -0.578 -8.235 1.00 97.56 108 ALA A N 1
ATOM 878 C CA . ALA A 1 108 ? 5.209 -1.367 -7.382 1.00 97.56 108 ALA A CA 1
ATOM 879 C C . ALA A 1 108 ? 6.067 -0.498 -6.443 1.00 97.56 108 ALA A C 1
ATOM 881 O O . ALA A 1 108 ? 6.264 -0.889 -5.292 1.00 97.56 108 ALA A O 1
ATOM 882 N N . LEU A 1 109 ? 6.539 0.682 -6.871 1.00 98.25 109 LEU A N 1
ATOM 883 C CA . LEU A 1 109 ? 7.303 1.623 -6.033 1.00 98.25 109 LEU A CA 1
ATOM 884 C C . LEU A 1 109 ? 6.491 2.125 -4.832 1.00 98.25 109 LEU A C 1
ATOM 886 O O . LEU A 1 109 ? 7.001 2.126 -3.708 1.00 98.25 109 LEU A O 1
ATOM 890 N N . TYR A 1 110 ? 5.229 2.507 -5.045 1.00 97.19 110 TYR A N 1
ATOM 891 C CA . TYR A 1 110 ? 4.345 2.985 -3.971 1.00 97.19 110 TYR A CA 1
ATOM 892 C C . TYR A 1 110 ? 4.105 1.902 -2.911 1.00 97.19 110 TYR A C 1
ATOM 894 O O . TYR A 1 110 ? 4.124 2.185 -1.714 1.00 97.19 110 TYR A O 1
ATOM 902 N N . TRP A 1 111 ? 3.982 0.643 -3.336 1.00 93.75 111 TRP A N 1
ATOM 903 C CA . TRP A 1 111 ? 3.760 -0.511 -2.457 1.00 93.75 111 TRP A CA 1
ATOM 904 C C . TRP A 1 111 ? 5.047 -1.234 -2.021 1.00 93.75 111 TRP A C 1
ATOM 906 O O . TRP A 1 111 ? 4.992 -2.329 -1.459 1.00 93.75 111 TRP A O 1
ATOM 916 N N . SER A 1 112 ? 6.210 -0.616 -2.239 1.00 94.50 112 SER A N 1
ATOM 917 C CA . SER A 1 112 ? 7.506 -1.102 -1.755 1.00 94.50 112 SER A CA 1
ATOM 918 C C . SER A 1 112 ? 8.286 -0.002 -1.037 1.00 94.50 112 SER A C 1
ATOM 920 O O . SER A 1 112 ? 8.215 0.096 0.186 1.00 94.50 112 SER A O 1
ATOM 922 N N . LEU A 1 113 ? 8.987 0.854 -1.780 1.00 95.31 113 LEU A N 1
ATOM 923 C CA . LEU A 1 113 ? 9.779 1.968 -1.253 1.00 95.31 113 LEU A CA 1
ATOM 924 C C . LEU A 1 113 ? 8.895 2.978 -0.504 1.00 95.31 113 LEU A C 1
ATOM 926 O O . LEU A 1 113 ? 9.268 3.455 0.565 1.00 95.31 113 LEU A O 1
ATOM 930 N N . GLY A 1 114 ? 7.708 3.272 -1.043 1.00 93.56 114 GLY A N 1
ATOM 931 C CA . GLY A 1 114 ? 6.765 4.224 -0.452 1.00 93.56 114 GLY A CA 1
ATOM 932 C C . GLY A 1 114 ? 5.943 3.672 0.720 1.00 93.56 114 GLY A C 1
ATOM 933 O O . GLY A 1 114 ? 5.407 4.443 1.518 1.00 93.56 114 GLY A O 1
ATOM 934 N N . ALA A 1 115 ? 5.850 2.346 0.862 1.00 88.50 115 ALA A N 1
ATOM 935 C CA . ALA A 1 115 ? 4.887 1.707 1.760 1.00 88.50 115 ALA A CA 1
ATOM 936 C C . ALA A 1 115 ? 5.155 2.020 3.241 1.00 88.50 115 ALA A C 1
ATOM 938 O O . ALA A 1 115 ? 4.220 2.289 3.999 1.00 88.50 115 ALA A O 1
ATOM 939 N N . GLY A 1 116 ? 6.432 2.027 3.634 1.00 81.75 116 GLY A N 1
ATOM 940 C CA . GLY A 1 116 ? 6.873 2.274 5.009 1.00 81.75 116 GLY A CA 1
ATOM 941 C C . GLY A 1 116 ? 6.937 3.748 5.415 1.00 81.75 116 GLY A C 1
ATOM 942 O O . GLY A 1 116 ? 7.289 4.032 6.557 1.00 81.75 116 GLY A O 1
ATOM 943 N N . LEU A 1 117 ? 6.630 4.688 4.517 1.00 87.81 117 LEU A N 1
ATOM 944 C CA . LEU A 1 117 ? 6.714 6.126 4.785 1.00 87.81 117 LEU A CA 1
ATOM 945 C C . LEU A 1 117 ? 5.522 6.634 5.605 1.00 87.81 117 LEU A C 1
ATOM 947 O O . LEU A 1 117 ? 4.397 6.158 5.444 1.00 87.81 117 LEU A O 1
ATOM 951 N N . THR A 1 118 ? 5.761 7.637 6.456 1.00 85.38 118 THR A N 1
ATOM 952 C CA . THR A 1 118 ? 4.681 8.371 7.141 1.00 85.38 118 THR A CA 1
ATOM 953 C C . THR A 1 118 ? 3.892 9.228 6.148 1.00 85.38 118 THR A C 1
ATOM 955 O O . THR A 1 118 ? 4.440 9.624 5.125 1.00 85.38 118 THR A O 1
ATOM 958 N N . GLU A 1 119 ? 2.648 9.599 6.464 1.00 86.56 119 GLU A N 1
ATOM 959 C CA . GLU A 1 119 ? 1.793 10.410 5.570 1.00 86.56 119 GLU A CA 1
ATOM 960 C C . GLU A 1 119 ? 2.493 11.673 5.014 1.00 86.56 119 GLU A C 1
ATOM 962 O O . GLU A 1 119 ? 2.574 11.790 3.793 1.00 86.56 119 GLU A O 1
ATOM 967 N N . PRO A 1 120 ? 3.155 12.536 5.820 1.00 91.31 120 PRO A N 1
ATOM 968 C CA . PRO A 1 120 ? 3.847 13.705 5.262 1.00 91.31 120 PRO A CA 1
ATOM 969 C C . PRO A 1 120 ? 5.030 13.346 4.349 1.00 91.31 120 PRO A C 1
ATOM 971 O O . PRO A 1 120 ? 5.368 14.074 3.423 1.00 91.31 120 PRO A O 1
ATOM 974 N N . ALA A 1 121 ? 5.689 12.214 4.612 1.00 92.94 121 ALA A N 1
ATOM 975 C CA . ALA A 1 121 ? 6.798 11.736 3.795 1.00 92.94 121 ALA A CA 1
ATOM 976 C C . ALA A 1 121 ? 6.308 11.141 2.464 1.00 92.94 121 ALA A C 1
ATOM 978 O O . ALA A 1 121 ? 7.007 11.249 1.456 1.00 92.94 121 ALA A O 1
ATOM 979 N N . ARG A 1 122 ? 5.103 10.554 2.445 1.00 95.25 122 ARG A N 1
ATOM 980 C CA . ARG A 1 122 ? 4.459 10.040 1.230 1.00 95.25 122 ARG A CA 1
ATOM 981 C C . ARG A 1 122 ? 4.175 11.143 0.220 1.00 95.25 122 ARG A C 1
ATOM 983 O O . ARG A 1 122 ? 4.391 10.908 -0.960 1.00 95.25 122 ARG A O 1
ATOM 990 N N . GLU A 1 123 ? 3.783 12.339 0.656 1.00 95.75 123 GLU A N 1
ATOM 991 C CA . GLU A 1 123 ? 3.586 13.482 -0.251 1.00 95.75 123 GLU A CA 1
ATOM 992 C C . GLU A 1 123 ? 4.882 13.908 -0.956 1.00 95.75 123 GLU A C 1
ATOM 994 O O . GLU A 1 123 ? 4.880 14.237 -2.142 1.00 95.75 123 GLU A O 1
ATOM 999 N N . ILE A 1 124 ? 6.008 13.913 -0.234 1.00 95.88 124 ILE A N 1
ATOM 1000 C CA . ILE A 1 124 ? 7.318 14.266 -0.803 1.00 95.88 124 ILE A CA 1
ATOM 1001 C C . ILE A 1 124 ? 7.764 13.183 -1.791 1.00 95.88 124 ILE A C 1
ATOM 1003 O O . ILE A 1 124 ? 8.215 13.492 -2.894 1.00 95.88 124 ILE A O 1
ATOM 1007 N N . PHE A 1 125 ? 7.602 11.914 -1.410 1.00 97.31 125 PHE A N 1
ATOM 1008 C CA . PHE A 1 125 ? 7.882 10.771 -2.274 1.00 97.31 125 PHE A CA 1
ATOM 1009 C C . PHE A 1 125 ? 7.028 10.793 -3.549 1.00 97.31 125 PHE A C 1
ATOM 1011 O O . PHE A 1 125 ? 7.567 10.633 -4.642 1.00 97.31 125 PHE A O 1
ATOM 1018 N N . ASP A 1 126 ? 5.725 11.050 -3.425 1.00 97.81 126 ASP A N 1
ATOM 1019 C CA . ASP A 1 126 ? 4.779 11.134 -4.541 1.00 97.81 126 ASP A CA 1
ATOM 1020 C C . ASP A 1 126 ? 5.210 12.188 -5.565 1.00 97.81 126 ASP A C 1
ATOM 1022 O O . ASP A 1 126 ? 5.360 11.879 -6.750 1.00 97.81 126 ASP A O 1
ATOM 1026 N N . LYS A 1 127 ? 5.530 13.401 -5.099 1.00 95.81 127 LYS A N 1
ATOM 1027 C CA . LYS A 1 127 ? 6.042 14.483 -5.954 1.00 95.81 127 LYS A CA 1
ATOM 1028 C C . LYS A 1 127 ? 7.299 14.063 -6.710 1.00 95.81 127 LYS A C 1
ATOM 1030 O O . LYS A 1 127 ? 7.401 14.341 -7.904 1.00 95.81 127 LYS A O 1
ATOM 1035 N N . GLN A 1 128 ? 8.225 13.368 -6.048 1.00 96.44 128 GLN A N 1
ATOM 1036 C CA . GLN A 1 128 ? 9.445 12.893 -6.696 1.00 96.44 128 GLN A CA 1
ATOM 1037 C C . GLN A 1 128 ? 9.154 11.818 -7.749 1.00 96.44 128 GLN A C 1
ATOM 1039 O O . GLN A 1 128 ? 9.722 11.874 -8.837 1.00 96.44 128 GLN A O 1
ATOM 1044 N N . VAL A 1 129 ? 8.261 10.860 -7.479 1.00 97.44 129 VAL A N 1
ATOM 1045 C CA . VAL A 1 129 ? 7.889 9.837 -8.473 1.00 97.44 129 VAL A CA 1
ATOM 1046 C C . VAL A 1 129 ? 7.202 10.473 -9.681 1.00 97.44 129 VAL A C 1
ATOM 1048 O O . VAL A 1 129 ? 7.553 10.147 -10.816 1.00 97.44 129 VAL A O 1
ATOM 1051 N N . LYS A 1 130 ? 6.272 11.409 -9.456 1.00 96.44 130 LYS A N 1
ATOM 1052 C CA . LYS A 1 130 ? 5.585 12.146 -10.528 1.00 96.44 130 LYS A CA 1
ATOM 1053 C C . LYS A 1 130 ? 6.576 12.955 -11.368 1.00 96.44 130 LYS A C 1
ATOM 1055 O O . LYS A 1 130 ? 6.554 12.842 -12.591 1.00 96.44 130 LYS A O 1
ATOM 1060 N N . TYR A 1 131 ? 7.508 13.669 -10.735 1.00 95.62 131 TYR A N 1
ATOM 1061 C CA . TYR A 1 131 ? 8.588 14.378 -11.429 1.00 95.62 131 TYR A CA 1
ATOM 1062 C C . TYR A 1 131 ? 9.447 13.434 -12.281 1.00 95.62 131 TYR A C 1
ATOM 1064 O O . TYR A 1 131 ? 9.625 13.669 -13.476 1.00 95.62 131 TYR A O 1
ATOM 1072 N N . LEU A 1 132 ? 9.919 12.326 -11.697 1.00 96.50 132 LEU A N 1
ATOM 1073 C CA . LEU A 1 132 ? 10.727 11.340 -12.415 1.00 96.50 132 LEU A CA 1
ATOM 1074 C C . LEU A 1 132 ? 9.956 10.732 -13.589 1.00 96.50 132 LEU A C 1
ATOM 1076 O O . LEU A 1 132 ? 10.552 10.524 -14.640 1.00 96.50 132 LEU A O 1
ATOM 1080 N N . SER A 1 133 ? 8.646 10.493 -13.457 1.00 95.94 133 SER A N 1
ATOM 1081 C CA . SER A 1 133 ? 7.832 9.923 -14.539 1.00 95.94 133 SER A CA 1
ATOM 1082 C C . SER A 1 133 ? 7.871 10.742 -15.821 1.00 95.94 13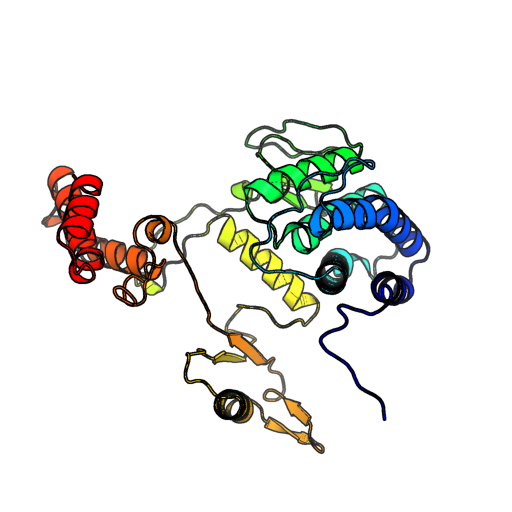3 SER A C 1
ATOM 1084 O O . SER A 1 133 ? 7.958 10.151 -16.894 1.00 95.94 133 SER A O 1
ATOM 1086 N N . SER A 1 134 ? 7.927 12.075 -15.715 1.00 95.25 134 SER A N 1
ATOM 1087 C CA . SER A 1 134 ? 7.814 12.993 -16.859 1.00 95.25 134 SER A CA 1
ATOM 1088 C C . SER A 1 134 ? 6.512 12.824 -17.662 1.00 95.25 134 SER A C 1
ATOM 1090 O O . SER A 1 134 ? 6.447 13.224 -18.821 1.00 95.25 134 SER A O 1
ATOM 1092 N N . MET A 1 135 ? 5.486 12.222 -17.059 1.00 93.94 135 MET A N 1
ATOM 1093 C CA . MET A 1 135 ? 4.147 12.094 -17.629 1.00 93.94 135 MET A CA 1
ATOM 1094 C C . MET A 1 135 ? 3.335 13.370 -17.371 1.00 93.94 135 MET A C 1
ATOM 1096 O O . MET A 1 135 ? 3.577 14.091 -16.399 1.00 93.94 135 MET A O 1
ATOM 1100 N N . ASN A 1 136 ? 2.363 13.651 -18.239 1.00 94.12 136 ASN A N 1
ATOM 1101 C CA . ASN A 1 136 ? 1.486 14.806 -18.066 1.00 94.12 136 ASN A CA 1
ATOM 1102 C C . ASN A 1 136 ? 0.481 14.545 -16.944 1.00 94.12 136 ASN A C 1
ATOM 1104 O O . ASN A 1 136 ? -0.106 13.469 -16.867 1.00 94.12 136 ASN A O 1
ATOM 1108 N N . SER A 1 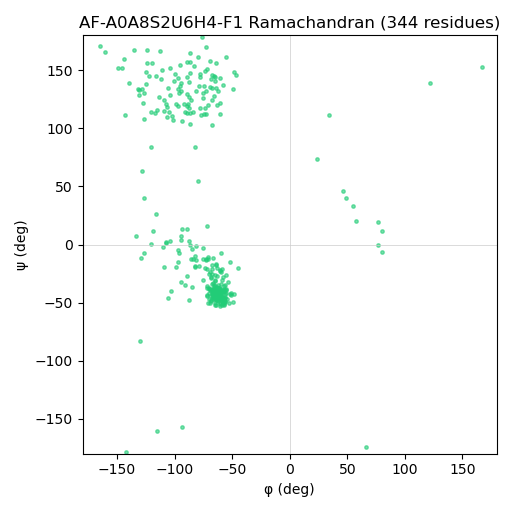137 ? 0.263 15.540 -16.089 1.00 94.69 137 SER A N 1
ATOM 1109 C CA . SER A 1 137 ? -0.779 15.471 -15.068 1.00 94.69 137 SER A CA 1
ATOM 1110 C C . SER A 1 137 ? -2.153 15.764 -15.666 1.00 94.69 137 SER A C 1
ATOM 1112 O O . SER A 1 137 ? -2.306 16.756 -16.382 1.00 94.69 137 SER A O 1
ATOM 1114 N N . THR A 1 138 ? -3.154 14.973 -15.289 1.00 95.69 138 THR A N 1
ATOM 1115 C CA . THR A 1 138 ? -4.550 15.138 -15.712 1.00 95.69 138 THR A CA 1
ATOM 1116 C C . THR A 1 138 ? -5.459 15.086 -14.484 1.00 95.69 138 THR A C 1
ATOM 1118 O O . THR A 1 138 ? -5.353 14.166 -13.680 1.00 95.69 138 THR A O 1
ATOM 1121 N N . ASP A 1 139 ? -6.338 16.081 -14.313 1.00 94.94 139 ASP A N 1
ATOM 1122 C CA . ASP A 1 139 ? -7.425 16.022 -13.322 1.00 94.94 139 ASP A CA 1
ATOM 1123 C C . ASP A 1 139 ? -8.625 15.324 -13.963 1.00 94.94 139 ASP A C 1
ATOM 1125 O O . ASP A 1 139 ? -9.323 15.876 -14.817 1.00 94.94 139 ASP A O 1
ATOM 1129 N N . GLU A 1 140 ? -8.824 14.074 -13.579 1.00 93.75 140 GLU A N 1
ATOM 1130 C CA . GLU A 1 140 ? -9.873 13.201 -14.085 1.00 93.75 140 GLU A CA 1
ATOM 1131 C C . GLU A 1 140 ? -11.217 13.383 -13.355 1.00 93.75 140 GLU A C 1
ATOM 1133 O O . GLU A 1 140 ? -12.233 12.792 -13.739 1.00 93.75 140 GLU A O 1
ATOM 1138 N N . GLY A 1 141 ? -11.265 14.221 -12.317 1.00 91.81 141 GLY A N 1
ATOM 1139 C CA . GLY A 1 141 ? -12.455 14.409 -11.497 1.00 91.81 141 GLY A CA 1
ATOM 1140 C C . GLY A 1 141 ? -12.849 13.160 -10.686 1.00 91.81 141 GLY A C 1
ATOM 1141 O O . GLY A 1 141 ? -12.189 12.125 -10.718 1.00 91.81 141 GLY A O 1
ATOM 1142 N N . PRO A 1 142 ? -13.996 13.193 -9.985 1.00 87.38 142 PRO A N 1
ATOM 1143 C CA . PRO A 1 142 ? -14.375 12.139 -9.035 1.00 87.38 142 PRO A CA 1
ATOM 1144 C C . PRO A 1 142 ? -14.801 10.815 -9.688 1.00 87.38 142 PRO A C 1
ATOM 1146 O O . PRO A 1 142 ? -14.978 9.810 -9.000 1.00 87.38 142 PRO A O 1
ATOM 1149 N N . THR A 1 143 ? -15.052 10.815 -11.000 1.00 85.75 143 THR A N 1
ATOM 1150 C CA . THR A 1 143 ? -15.559 9.639 -11.731 1.00 85.75 143 THR A CA 1
ATOM 1151 C C . THR A 1 143 ? -14.751 9.292 -12.974 1.00 85.75 143 THR A C 1
ATOM 1153 O O . THR A 1 143 ? -14.951 8.202 -13.515 1.00 85.75 143 THR A O 1
ATOM 1156 N N . GLY A 1 144 ? -13.850 10.172 -13.421 1.00 87.94 144 GLY A N 1
ATOM 1157 C CA . GLY A 1 144 ? -12.983 9.891 -14.555 1.00 87.94 144 GLY A CA 1
ATOM 1158 C C . GLY A 1 144 ? -11.846 8.943 -14.194 1.00 87.94 144 GLY A C 1
ATOM 1159 O O . GLY A 1 144 ? -11.736 8.447 -13.071 1.00 87.94 144 GLY A O 1
ATOM 1160 N N . GLN A 1 145 ? -11.043 8.637 -15.204 1.00 92.50 145 GLN A N 1
ATOM 1161 C CA . GLN A 1 145 ? -9.862 7.784 -15.130 1.00 92.50 145 GLN A CA 1
ATOM 1162 C C . GLN A 1 145 ? -8.789 8.444 -15.998 1.00 92.50 145 GLN A C 1
ATOM 1164 O O . GLN A 1 145 ? -9.111 8.949 -17.077 1.00 92.50 145 GLN A O 1
ATOM 1169 N N . ALA A 1 146 ? -7.543 8.453 -15.532 1.00 95.06 146 ALA A N 1
ATOM 1170 C CA . ALA A 1 146 ? -6.408 8.933 -16.321 1.00 95.06 146 ALA A CA 1
ATOM 1171 C C . ALA A 1 146 ? -5.827 7.772 -17.132 1.00 95.06 146 ALA A C 1
ATOM 1173 O O . ALA A 1 146 ? -5.810 6.634 -16.658 1.00 95.06 146 ALA A O 1
ATOM 1174 N N . LYS A 1 147 ? -5.365 8.026 -18.352 1.00 95.56 147 LYS A N 1
ATOM 1175 C CA . LYS A 1 147 ? -4.778 6.979 -19.202 1.00 95.56 147 LYS A CA 1
ATOM 1176 C C . LYS A 1 147 ? -3.394 6.557 -18.707 1.00 95.56 147 LYS A C 1
ATOM 1178 O O . LYS A 1 147 ? -2.809 7.192 -17.835 1.00 95.56 147 LYS A O 1
ATOM 1183 N N . PHE A 1 148 ? -2.859 5.475 -19.268 1.00 94.06 148 PHE A N 1
ATOM 1184 C CA . PHE A 1 148 ? -1.523 4.972 -18.935 1.00 94.06 148 PHE A CA 1
ATOM 1185 C C . PHE A 1 148 ? -0.381 5.976 -19.196 1.00 94.06 148 PHE A C 1
ATOM 1187 O O . PHE A 1 148 ? 0.680 5.857 -18.590 1.00 94.06 148 PHE A O 1
ATOM 1194 N N . ASP A 1 149 ? -0.572 6.955 -20.085 1.00 92.12 149 ASP A N 1
ATOM 1195 C CA . ASP A 1 149 ? 0.399 8.007 -20.414 1.00 92.12 149 ASP A CA 1
ATOM 1196 C C . ASP A 1 149 ? 0.201 9.309 -19.611 1.00 92.12 149 ASP A C 1
ATOM 1198 O O . ASP A 1 149 ? 0.888 10.309 -19.846 1.00 92.12 149 ASP A O 1
ATOM 1202 N N . GLU A 1 150 ? -0.702 9.287 -18.630 1.00 95.12 150 GLU A N 1
ATOM 1203 C CA . GLU A 1 150 ? -1.059 10.412 -17.772 1.00 95.12 150 GLU A CA 1
ATOM 1204 C C . GLU A 1 150 ? -0.874 10.062 -16.285 1.00 95.12 150 GLU A C 1
ATOM 1206 O O . GLU A 1 150 ? -0.941 8.903 -15.869 1.00 95.12 150 GLU A O 1
ATOM 1211 N N . ILE A 1 151 ? -0.680 11.088 -15.455 1.00 95.88 151 ILE A N 1
ATOM 1212 C CA . ILE A 1 151 ? -0.680 10.983 -13.993 1.00 95.88 151 ILE A CA 1
ATOM 1213 C C . ILE A 1 151 ? -1.971 11.607 -13.466 1.00 95.88 151 ILE A C 1
ATOM 1215 O O . ILE A 1 151 ? -2.158 12.816 -13.636 1.00 95.88 151 ILE A O 1
ATOM 1219 N N . PRO A 1 152 ? -2.846 10.843 -12.790 1.00 96.62 152 PRO A N 1
ATOM 1220 C CA . PRO A 1 152 ? -4.030 11.417 -12.174 1.00 96.62 152 PRO A CA 1
ATOM 1221 C C . PRO A 1 152 ? -3.644 12.312 -10.989 1.00 96.62 152 PRO A C 1
ATOM 1223 O O . PRO A 1 152 ? -2.700 12.019 -10.239 1.00 96.62 152 PRO A O 1
ATOM 1226 N N . VAL A 1 153 ? -4.370 13.415 -10.825 1.00 95.62 153 VAL A N 1
ATOM 1227 C CA . VAL A 1 153 ? -4.124 14.398 -9.751 1.00 95.62 153 VAL A CA 1
ATOM 1228 C C . VAL A 1 153 ? -5.385 14.837 -9.008 1.00 95.62 153 VAL A C 1
ATOM 1230 O O . VAL A 1 153 ? -5.300 15.753 -8.191 1.00 95.62 153 VAL A O 1
ATOM 1233 N N . HIS A 1 154 ? -6.537 14.208 -9.263 1.00 95.88 154 HIS A N 1
ATOM 1234 C CA . HIS A 1 154 ? -7.765 14.519 -8.528 1.00 95.88 154 HIS A CA 1
ATOM 1235 C C . HIS A 1 154 ? -7.639 14.214 -7.024 1.00 95.88 154 HIS A C 1
ATOM 1237 O O . HIS A 1 154 ? -8.066 15.003 -6.181 1.00 95.88 154 HIS A O 1
ATOM 1243 N N . GLU A 1 155 ? -7.042 13.071 -6.681 1.00 94.50 155 GLU A N 1
ATOM 1244 C CA . GLU A 1 155 ? -6.675 12.711 -5.313 1.00 94.50 155 GLU A CA 1
ATOM 1245 C C . GLU A 1 155 ? -5.264 13.215 -4.982 1.00 94.50 155 GLU A C 1
ATOM 1247 O O . GLU A 1 155 ? -4.413 13.403 -5.852 1.00 94.50 155 GLU A O 1
ATOM 1252 N N . GLU A 1 156 ? -4.991 13.381 -3.688 1.00 92.06 156 GLU A N 1
ATOM 1253 C CA . GLU A 1 156 ? -3.767 14.022 -3.191 1.00 92.06 156 GLU A CA 1
ATOM 1254 C C . GLU A 1 156 ? -2.477 13.332 -3.663 1.00 92.06 156 GLU A C 1
ATOM 1256 O O . GLU A 1 156 ? -1.489 13.995 -3.988 1.00 92.06 156 GLU A O 1
ATOM 1261 N N . THR A 1 157 ? -2.470 11.997 -3.710 1.00 96.50 157 THR A N 1
ATOM 1262 C CA . THR A 1 157 ? -1.288 11.204 -4.069 1.00 96.50 157 THR A CA 1
ATOM 1263 C C . THR A 1 157 ? -1.663 9.968 -4.878 1.00 96.50 157 THR A C 1
ATOM 1265 O O . THR A 1 157 ? -2.782 9.460 -4.792 1.00 96.50 157 THR A O 1
ATOM 1268 N N . LEU A 1 158 ? -0.697 9.410 -5.607 1.00 96.50 158 LEU A N 1
ATOM 1269 C CA . LEU A 1 158 ? -0.871 8.171 -6.359 1.00 96.50 158 LEU A CA 1
ATOM 1270 C C . LEU A 1 158 ? -1.087 6.943 -5.449 1.00 96.50 158 LEU A C 1
ATOM 1272 O O . LEU A 1 158 ? -1.512 5.900 -5.938 1.00 96.50 158 LEU A O 1
ATOM 1276 N N . PHE A 1 159 ? -0.870 7.056 -4.126 1.00 95.75 159 PHE A N 1
ATOM 1277 C CA . PHE A 1 159 ? -1.272 6.024 -3.151 1.00 95.75 159 PHE A CA 1
ATOM 1278 C C . PHE A 1 159 ? -2.790 5.778 -3.151 1.00 95.75 159 PHE A C 1
ATOM 1280 O O . PHE A 1 159 ? -3.245 4.698 -2.758 1.00 95.75 159 PHE A O 1
ATOM 1287 N N . GLU A 1 160 ? -3.571 6.760 -3.605 1.00 95.31 160 GLU A N 1
ATOM 1288 C CA . GLU A 1 160 ? -5.028 6.684 -3.712 1.00 95.31 160 GLU A CA 1
ATOM 1289 C C . GLU A 1 160 ? -5.506 6.085 -5.042 1.00 95.31 160 GLU A C 1
ATOM 1291 O O . GLU A 1 160 ? -6.709 5.911 -5.243 1.00 95.31 160 GLU A O 1
ATOM 1296 N N . TYR A 1 161 ? -4.577 5.648 -5.897 1.00 96.06 161 TYR A N 1
ATOM 1297 C CA . TYR A 1 161 ? -4.870 5.042 -7.190 1.00 96.06 161 TYR A CA 1
ATOM 1298 C C . TYR A 1 161 ? -4.341 3.617 -7.317 1.00 96.06 161 TYR A C 1
ATOM 1300 O O . TYR A 1 161 ? -3.375 3.200 -6.669 1.00 96.06 161 TYR A O 1
ATOM 1308 N N . TYR A 1 162 ? -4.976 2.872 -8.213 1.00 94.56 162 TYR A N 1
ATOM 1309 C CA . TYR A 1 162 ? -4.465 1.620 -8.746 1.00 94.56 162 TYR A CA 1
ATOM 1310 C C . TYR A 1 162 ? -4.426 1.697 -10.268 1.00 94.56 162 TYR A C 1
ATOM 1312 O O . TYR A 1 162 ? -5.257 2.373 -10.878 1.00 94.56 162 TYR A O 1
ATOM 1320 N N . PHE A 1 163 ? -3.459 1.016 -10.877 1.00 96.06 163 PHE A N 1
ATOM 1321 C CA . PHE A 1 163 ? -3.413 0.882 -12.322 1.00 96.06 163 PHE A CA 1
ATOM 1322 C C . PHE A 1 163 ? -4.218 -0.347 -12.751 1.00 96.06 163 PHE A C 1
ATOM 1324 O O . PHE A 1 163 ? -3.945 -1.471 -12.317 1.00 96.06 163 PHE A O 1
ATOM 1331 N N . ASP A 1 164 ? -5.226 -0.121 -13.584 1.00 92.44 164 ASP A N 1
ATOM 1332 C CA . ASP A 1 164 ? -6.010 -1.158 -14.232 1.00 92.44 164 ASP A CA 1
ATOM 1333 C C . ASP A 1 164 ? -5.403 -1.443 -15.605 1.00 92.44 164 ASP A C 1
ATOM 1335 O O . ASP A 1 164 ? -5.538 -0.642 -16.526 1.00 92.44 164 ASP A O 1
ATOM 1339 N N . ALA A 1 165 ? -4.722 -2.578 -15.743 1.00 85.25 165 ALA A N 1
ATOM 1340 C CA . ALA A 1 165 ? -4.104 -2.955 -17.009 1.00 85.25 165 ALA A CA 1
ATOM 1341 C C . ALA A 1 165 ? -5.070 -3.598 -18.007 1.00 85.25 165 ALA A C 1
ATOM 1343 O O . ALA A 1 165 ? -4.715 -3.723 -19.173 1.00 85.25 165 ALA A O 1
ATOM 1344 N N . GLU A 1 166 ? -6.269 -4.011 -17.584 1.00 87.00 166 GLU A N 1
ATOM 1345 C CA . GLU A 1 166 ? -7.301 -4.469 -18.521 1.00 87.00 166 GLU A CA 1
ATOM 1346 C C . GLU A 1 166 ? -7.873 -3.275 -19.295 1.00 87.00 166 GLU A C 1
ATOM 1348 O O . GLU A 1 166 ? -8.119 -3.365 -20.495 1.00 87.00 166 GLU A O 1
ATOM 1353 N N . HIS A 1 167 ? -8.017 -2.138 -18.611 1.00 90.88 167 HIS A N 1
ATOM 1354 C CA . HIS A 1 167 ? -8.535 -0.890 -19.177 1.00 90.88 167 HIS A CA 1
ATOM 1355 C C . HIS A 1 167 ? -7.449 0.163 -19.467 1.00 90.88 167 HIS A C 1
ATOM 1357 O O . HIS A 1 167 ? -7.780 1.283 -19.849 1.00 90.88 167 HIS A O 1
ATOM 1363 N N . GLU A 1 168 ? -6.178 -0.177 -19.242 1.00 94.00 168 GLU A N 1
ATOM 1364 C CA . GLU A 1 168 ? -4.990 0.677 -19.408 1.00 94.00 168 GLU A CA 1
ATOM 1365 C C . GLU A 1 168 ? -5.134 2.087 -18.797 1.00 94.00 168 GLU A C 1
ATOM 1367 O O . GLU A 1 168 ? -4.805 3.104 -19.417 1.00 94.00 168 GLU A O 1
ATOM 1372 N N . CYS A 1 169 ? -5.650 2.164 -17.567 1.00 95.69 169 CYS A N 1
ATOM 1373 C CA . CYS A 1 169 ? -5.934 3.438 -16.908 1.00 95.69 169 CYS A CA 1
ATOM 1374 C C . CYS A 1 169 ? -5.711 3.417 -15.393 1.00 95.69 169 CYS A C 1
ATOM 1376 O O . CYS A 1 169 ? -5.865 2.403 -14.710 1.00 95.69 169 CYS A O 1
ATOM 1378 N N . TRP A 1 170 ? -5.384 4.581 -14.842 1.00 97.00 170 TRP A N 1
ATOM 1379 C CA . TRP A 1 170 ? -5.356 4.815 -13.409 1.00 97.00 170 TRP A CA 1
ATOM 1380 C C . TRP A 1 170 ? -6.758 5.090 -12.879 1.00 97.00 170 TRP A C 1
ATOM 1382 O O . TRP A 1 170 ? -7.495 5.928 -13.403 1.00 97.00 170 TRP A O 1
ATOM 1392 N N . THR A 1 171 ? -7.110 4.402 -11.798 1.00 94.62 171 THR A N 1
ATOM 1393 C CA . THR A 1 171 ? -8.434 4.487 -11.182 1.00 94.62 171 THR A CA 1
ATOM 1394 C C . THR A 1 171 ? -8.304 4.687 -9.676 1.00 94.62 171 THR A C 1
ATOM 1396 O O . THR A 1 171 ? -7.523 4.000 -9.017 1.00 94.62 171 THR A O 1
ATOM 1399 N N . SER A 1 172 ? -9.073 5.625 -9.115 1.00 95.69 172 SER A N 1
ATOM 1400 C CA . SER A 1 172 ? -9.099 5.865 -7.665 1.00 95.69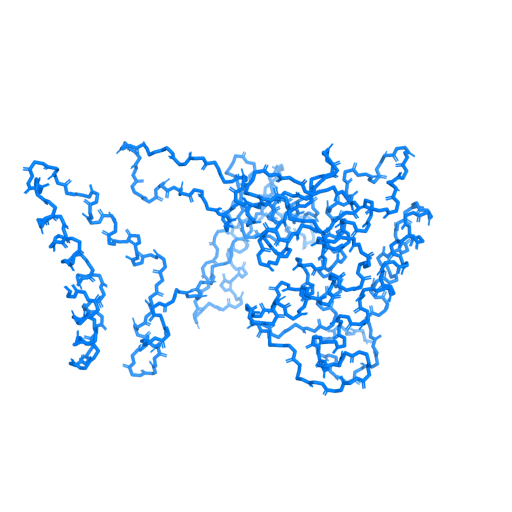 172 SER A CA 1
ATOM 1401 C C . SER A 1 172 ? -9.639 4.643 -6.921 1.00 95.69 172 SER A C 1
ATOM 1403 O O . SER A 1 172 ? -10.686 4.086 -7.276 1.00 95.69 172 SER A O 1
ATOM 1405 N N . TRP A 1 173 ? -8.975 4.252 -5.832 1.00 94.56 173 TRP A N 1
ATOM 1406 C CA . TRP A 1 173 ? -9.437 3.169 -4.961 1.00 94.56 173 TRP A CA 1
ATOM 1407 C C . TRP A 1 173 ? -10.839 3.430 -4.400 1.00 94.56 173 TRP A C 1
ATOM 1409 O O . TRP A 1 173 ? -11.577 2.476 -4.146 1.00 94.56 173 TRP A O 1
ATOM 1419 N N . LYS A 1 174 ? -11.251 4.698 -4.241 1.00 93.00 174 LYS A N 1
ATOM 1420 C CA . LYS A 1 174 ? -12.602 5.053 -3.772 1.00 93.00 174 LYS A CA 1
ATOM 1421 C C . LYS A 1 174 ? -13.694 4.518 -4.695 1.00 93.00 174 LYS A C 1
ATOM 1423 O O . LYS A 1 174 ? -14.746 4.110 -4.208 1.00 93.00 174 LYS A O 1
ATOM 1428 N N . ARG A 1 175 ? -13.436 4.460 -6.006 1.00 91.06 175 ARG A N 1
ATOM 1429 C CA . ARG A 1 175 ? -14.383 3.934 -7.003 1.00 91.06 175 ARG A CA 1
ATOM 1430 C C . ARG A 1 175 ? -14.566 2.420 -6.893 1.00 91.06 175 ARG A C 1
ATOM 1432 O O . ARG A 1 175 ? -15.618 1.908 -7.264 1.00 91.06 175 ARG A O 1
ATOM 1439 N N . LEU A 1 176 ? -13.571 1.717 -6.354 1.00 89.94 176 LEU A N 1
ATOM 1440 C CA . LEU A 1 176 ? -13.635 0.273 -6.139 1.00 89.94 176 LEU A CA 1
ATOM 1441 C C . LEU A 1 176 ? -14.362 -0.127 -4.857 1.00 89.94 176 LEU A C 1
ATOM 1443 O O . LEU A 1 176 ? -14.625 -1.313 -4.666 1.00 89.94 176 LEU A O 1
ATOM 1447 N N . VAL A 1 177 ? -14.683 0.815 -3.965 1.00 90.50 177 VAL A N 1
ATOM 1448 C CA . VAL A 1 177 ? -15.387 0.495 -2.722 1.00 90.50 177 VAL A CA 1
ATOM 1449 C C . VAL A 1 177 ? -16.857 0.200 -3.039 1.00 90.50 177 VAL A C 1
ATOM 1451 O O . VAL A 1 177 ? -17.597 1.113 -3.415 1.00 90.50 177 VAL A O 1
ATOM 1454 N N . PRO A 1 178 ? -17.330 -1.051 -2.876 1.00 89.62 178 PRO A N 1
ATOM 1455 C CA . PRO A 1 178 ? -18.728 -1.363 -3.118 1.00 89.62 178 PRO A CA 1
ATOM 1456 C C . PRO A 1 178 ? -19.614 -0.649 -2.097 1.00 89.62 178 PRO A C 1
ATOM 1458 O O . PRO A 1 178 ? -19.271 -0.515 -0.919 1.00 89.62 178 PRO A O 1
ATOM 1461 N N . LYS A 1 179 ? -20.804 -0.229 -2.536 1.00 88.62 179 LYS A N 1
ATOM 1462 C CA . LYS A 1 179 ? -21.784 0.386 -1.642 1.00 88.62 179 LYS A CA 1
ATOM 1463 C C . LYS A 1 179 ? -22.172 -0.607 -0.547 1.00 88.62 179 LYS A C 1
ATOM 1465 O O . LYS A 1 179 ? -22.682 -1.690 -0.830 1.00 88.62 179 LYS A O 1
ATOM 1470 N N . TYR A 1 180 ? -21.966 -0.217 0.707 1.00 87.44 180 TYR A N 1
ATOM 1471 C CA . TYR A 1 180 ? -22.342 -1.045 1.844 1.00 87.44 180 TYR A CA 1
ATOM 1472 C C . TYR A 1 180 ? -23.866 -1.208 1.926 1.00 87.44 180 TYR A C 1
ATOM 1474 O O . TYR A 1 180 ? -24.614 -0.227 1.942 1.00 87.44 180 TYR A O 1
ATOM 1482 N N . VAL A 1 181 ? -24.316 -2.461 2.014 1.00 87.06 181 VAL A N 1
ATOM 1483 C CA . VAL A 1 181 ? -25.714 -2.832 2.251 1.00 87.06 181 VAL A CA 1
ATOM 1484 C C . VAL A 1 181 ? -25.781 -3.572 3.581 1.00 87.06 181 VAL A C 1
ATOM 1486 O O . VAL A 1 181 ? -25.228 -4.663 3.728 1.00 87.06 181 VAL A O 1
ATOM 1489 N N . HIS A 1 182 ? -26.435 -2.963 4.570 1.00 84.12 182 HIS A N 1
ATOM 1490 C CA . HIS A 1 182 ? -26.556 -3.547 5.900 1.00 84.12 182 HIS A CA 1
ATOM 1491 C C . HIS A 1 182 ? -27.575 -4.692 5.911 1.00 84.12 182 HIS A C 1
ATOM 1493 O O . HIS A 1 182 ? -28.707 -4.514 5.466 1.00 84.12 182 HIS A O 1
ATOM 1499 N N . ASN A 1 183 ? -27.185 -5.839 6.474 1.00 84.25 183 ASN A N 1
ATOM 1500 C CA . ASN A 1 183 ? -28.104 -6.918 6.825 1.00 84.25 183 ASN A CA 1
ATOM 1501 C C . ASN A 1 183 ? -28.357 -6.892 8.349 1.00 84.25 183 ASN A C 1
ATOM 1503 O O . ASN A 1 183 ? -27.434 -7.235 9.093 1.00 84.25 183 ASN A O 1
ATOM 1507 N N . PRO A 1 184 ? -29.571 -6.530 8.812 1.00 81.81 184 PRO A N 1
ATOM 1508 C CA . PRO A 1 184 ? -29.912 -6.470 10.237 1.00 81.81 184 PRO A CA 1
ATOM 1509 C C . PRO A 1 184 ? -29.856 -7.815 10.974 1.00 81.81 184 PRO A C 1
ATOM 1511 O O . PRO A 1 184 ? -29.766 -7.832 12.198 1.00 81.81 184 PRO A O 1
ATOM 1514 N N . GLU A 1 185 ? -29.923 -8.938 10.256 1.00 84.94 185 GLU A N 1
ATOM 1515 C CA . GLU A 1 185 ? -29.871 -10.279 10.852 1.00 84.94 185 GLU A CA 1
ATOM 1516 C C . GLU A 1 185 ? -28.437 -10.739 11.142 1.00 84.94 185 GLU A C 1
ATOM 1518 O O . GLU A 1 185 ? -28.225 -11.657 11.939 1.00 84.94 185 GLU A O 1
ATOM 1523 N N . LYS A 1 186 ? -27.433 -10.107 10.516 1.00 81.19 186 LYS A N 1
ATOM 1524 C CA . LYS A 1 186 ? -26.030 -10.424 10.787 1.00 81.19 186 LYS A CA 1
ATOM 1525 C C . LYS A 1 186 ? -25.652 -9.973 12.187 1.00 81.19 186 LYS A C 1
ATOM 1527 O O . LYS A 1 186 ? -25.916 -8.842 12.598 1.00 81.19 186 LYS A O 1
ATOM 1532 N N . LYS A 1 187 ? -24.939 -10.842 12.900 1.00 78.62 187 LYS A N 1
ATOM 1533 C CA . LYS A 1 187 ? -24.359 -10.480 14.191 1.00 78.62 187 LYS A CA 1
ATOM 1534 C C . LYS A 1 187 ? -23.313 -9.396 13.980 1.00 78.62 187 LYS A C 1
ATOM 1536 O O . LYS A 1 187 ? -22.565 -9.415 13.007 1.00 78.62 187 LYS A O 1
ATOM 1541 N N . PHE A 1 188 ? -23.225 -8.475 14.931 1.00 71.94 188 PHE A N 1
ATOM 1542 C CA . PHE A 1 188 ? -22.387 -7.290 14.798 1.00 71.94 188 PHE A CA 1
ATOM 1543 C C . PHE A 1 188 ? -20.910 -7.598 14.481 1.00 71.94 188 PHE A C 1
ATOM 1545 O O . PHE A 1 188 ? -20.309 -6.931 13.647 1.00 71.94 188 PHE A O 1
ATOM 1552 N N . TYR A 1 189 ? -20.333 -8.648 15.078 1.00 72.75 189 TYR A N 1
ATOM 1553 C CA . TYR A 1 189 ? -18.939 -9.043 14.826 1.00 72.75 189 TYR A CA 1
ATOM 1554 C C . TYR A 1 189 ? -18.697 -9.645 13.425 1.00 72.75 189 TYR A C 1
ATOM 1556 O O . TYR A 1 189 ? -17.548 -9.823 13.033 1.00 72.75 189 TYR A O 1
ATOM 1564 N N . GLU A 1 190 ? -19.756 -9.963 12.675 1.00 72.50 190 GLU A N 1
ATOM 1565 C CA . GLU A 1 190 ? -19.708 -10.473 11.294 1.00 72.50 190 GLU A CA 1
ATOM 1566 C C . GLU A 1 190 ? -19.908 -9.349 10.264 1.00 72.50 190 GLU A C 1
ATOM 1568 O O . GLU A 1 190 ? -19.834 -9.579 9.053 1.00 72.50 190 GLU A O 1
ATOM 1573 N N . ILE A 1 191 ? -20.186 -8.125 10.728 1.00 77.69 191 ILE A N 1
ATOM 1574 C CA . ILE A 1 191 ? -20.352 -6.958 9.869 1.00 77.69 191 ILE A CA 1
ATOM 1575 C C . ILE A 1 191 ? -18.970 -6.477 9.428 1.00 77.69 191 ILE A C 1
ATOM 1577 O O . ILE A 1 191 ? -18.192 -5.943 10.215 1.00 77.69 191 ILE A O 1
ATOM 1581 N N . LEU A 1 192 ? -18.691 -6.630 8.136 1.00 75.50 192 LEU A N 1
ATOM 1582 C CA . LEU A 1 192 ? -17.528 -6.053 7.475 1.00 75.50 192 LEU A CA 1
ATOM 1583 C C . LEU A 1 192 ? -18.005 -4.930 6.560 1.00 75.50 192 LEU A C 1
ATOM 1585 O O . LEU A 1 192 ? -18.733 -5.175 5.597 1.00 75.50 192 LEU A O 1
ATOM 1589 N N . VAL A 1 193 ? -17.611 -3.699 6.882 1.00 81.06 193 VAL A N 1
ATOM 1590 C CA . VAL A 1 193 ? -17.866 -2.540 6.025 1.00 81.06 193 VAL A CA 1
ATOM 1591 C C . VAL A 1 193 ? -16.692 -2.412 5.057 1.00 81.06 193 VAL A C 1
ATOM 1593 O O . VAL A 1 193 ? -15.560 -2.254 5.519 1.00 81.06 193 VAL A O 1
ATOM 1596 N N . PRO A 1 194 ? -16.927 -2.498 3.738 1.00 83.69 194 PRO A N 1
ATOM 1597 C CA . PRO A 1 194 ? -15.879 -2.269 2.763 1.00 83.69 194 PRO A CA 1
ATOM 1598 C C . PRO A 1 194 ? -15.469 -0.793 2.803 1.00 83.69 194 PRO A C 1
ATOM 1600 O O . PRO A 1 194 ? -16.294 0.108 2.666 1.00 83.69 194 PRO A O 1
ATOM 1603 N N . THR A 1 195 ? -14.182 -0.554 3.007 1.00 86.19 195 THR A N 1
ATOM 1604 C CA . THR A 1 195 ? -13.520 0.750 2.912 1.00 86.19 195 THR A CA 1
ATOM 1605 C C . THR A 1 195 ? -12.372 0.682 1.912 1.00 86.19 195 THR A C 1
ATOM 1607 O O . THR A 1 195 ? -11.926 -0.409 1.541 1.00 86.19 195 THR A O 1
ATOM 1610 N N . VAL A 1 196 ? -11.841 1.844 1.527 1.00 87.75 196 VAL A N 1
ATOM 1611 C CA . VAL A 1 196 ? -10.648 1.951 0.672 1.00 87.75 196 VAL A CA 1
ATOM 1612 C C . VAL A 1 196 ? -9.502 1.095 1.230 1.00 87.75 196 VAL A C 1
ATOM 1614 O O . VAL A 1 196 ? -8.878 0.336 0.496 1.00 87.75 196 VAL A O 1
ATOM 1617 N N . ASP A 1 197 ? -9.275 1.126 2.545 1.00 79.25 197 ASP A N 1
ATOM 1618 C CA . ASP A 1 197 ? -8.229 0.330 3.201 1.00 79.25 197 ASP A CA 1
ATOM 1619 C C . ASP A 1 197 ? -8.486 -1.172 3.123 1.00 79.25 197 ASP A C 1
ATOM 1621 O O . ASP A 1 197 ? -7.550 -1.940 2.906 1.00 79.25 197 ASP A O 1
ATOM 1625 N N . THR A 1 198 ? -9.741 -1.614 3.261 1.00 81.19 198 THR A N 1
ATOM 1626 C CA . THR A 1 198 ? -10.060 -3.043 3.115 1.00 81.19 198 THR A CA 1
ATOM 1627 C C . THR A 1 198 ? -9.845 -3.533 1.688 1.00 81.19 198 THR A C 1
ATOM 1629 O O . THR A 1 198 ? -9.333 -4.636 1.523 1.00 81.19 198 THR A O 1
ATOM 1632 N N . ILE A 1 199 ? -10.176 -2.716 0.680 1.00 87.38 199 ILE A N 1
ATOM 1633 C CA . ILE A 1 199 ? -9.969 -3.052 -0.734 1.00 87.38 199 ILE A CA 1
ATOM 1634 C C . ILE A 1 199 ? -8.473 -3.086 -1.057 1.00 87.38 199 ILE A C 1
ATOM 1636 O O . ILE A 1 199 ? -7.995 -4.070 -1.612 1.00 87.38 199 ILE A O 1
ATOM 1640 N N . ARG A 1 200 ? -7.712 -2.066 -0.637 1.00 89.12 200 ARG A N 1
ATOM 1641 C CA . ARG A 1 200 ? -6.249 -2.015 -0.801 1.00 89.12 200 ARG A CA 1
ATOM 1642 C C . ARG A 1 200 ? -5.556 -3.195 -0.124 1.00 89.12 200 ARG A C 1
ATOM 1644 O O . ARG A 1 200 ? -4.691 -3.831 -0.723 1.00 89.12 200 ARG A O 1
ATOM 1651 N N . SER A 1 201 ? -5.959 -3.507 1.108 1.00 80.69 201 SER A N 1
ATOM 1652 C CA . SER A 1 201 ? -5.414 -4.645 1.853 1.00 80.69 201 SER A CA 1
ATOM 1653 C C . SER A 1 201 ? -5.729 -5.958 1.150 1.00 80.69 201 SER A C 1
ATOM 1655 O O . SER A 1 201 ? -4.825 -6.759 0.953 1.00 80.69 201 SER A O 1
ATOM 1657 N N . ASP A 1 202 ? -6.981 -6.178 0.737 1.00 82.38 202 ASP A N 1
ATOM 1658 C CA . ASP A 1 202 ? -7.370 -7.382 -0.001 1.00 82.38 202 ASP A CA 1
ATOM 1659 C C . ASP A 1 202 ? -6.566 -7.526 -1.298 1.00 82.38 2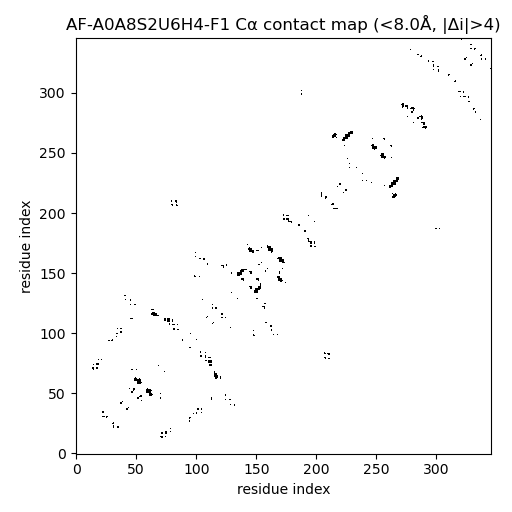02 ASP A C 1
ATOM 1661 O O . ASP A 1 202 ? -5.970 -8.572 -1.538 1.00 82.38 202 ASP A O 1
ATOM 1665 N N . TRP A 1 203 ? -6.434 -6.451 -2.075 1.00 89.75 203 TRP A N 1
ATOM 1666 C CA . TRP A 1 203 ? -5.637 -6.445 -3.299 1.00 89.75 203 TRP A CA 1
ATOM 1667 C C . TRP A 1 203 ? -4.165 -6.819 -3.052 1.00 89.75 203 TRP A C 1
ATOM 1669 O O . TRP A 1 203 ? -3.649 -7.727 -3.708 1.00 89.75 203 TRP A O 1
ATOM 1679 N N . LEU A 1 204 ? -3.501 -6.198 -2.069 1.00 85.06 204 LEU A N 1
ATOM 1680 C CA . LEU A 1 204 ? -2.127 -6.555 -1.685 1.00 85.06 204 LEU A CA 1
ATOM 1681 C C . LEU A 1 204 ? -2.010 -8.018 -1.246 1.00 85.06 204 LEU A C 1
ATOM 1683 O O . LEU A 1 204 ? -1.051 -8.707 -1.599 1.00 85.06 204 LEU A O 1
ATOM 1687 N N . LEU A 1 205 ? -2.989 -8.504 -0.482 1.00 78.12 205 LEU A N 1
ATOM 1688 C CA . LEU A 1 205 ? -3.030 -9.887 -0.017 1.00 78.12 205 LEU A CA 1
ATOM 1689 C C . LEU A 1 205 ? -3.124 -10.864 -1.186 1.00 78.12 205 LEU A C 1
ATOM 1691 O O . LEU A 1 205 ? -2.383 -11.848 -1.215 1.00 78.12 205 LEU A O 1
ATOM 1695 N N . GLN A 1 206 ? -3.975 -10.574 -2.170 1.00 82.81 206 GLN A N 1
ATOM 1696 C CA . GLN A 1 206 ? -4.089 -11.378 -3.385 1.00 82.81 206 GLN A CA 1
ATOM 1697 C C . GLN A 1 206 ? -2.778 -11.392 -4.175 1.00 82.81 206 GLN A C 1
ATOM 1699 O O . GLN A 1 206 ? -2.365 -12.451 -4.654 1.00 82.81 206 GLN A O 1
ATOM 1704 N N . LEU A 1 207 ? -2.087 -10.253 -4.285 1.00 85.50 207 LEU A N 1
ATOM 1705 C CA . LEU A 1 207 ? -0.787 -10.192 -4.954 1.00 85.50 207 LEU A CA 1
ATOM 1706 C C . LEU A 1 207 ? 0.246 -11.085 -4.262 1.00 85.50 207 LEU A C 1
ATOM 1708 O O . LEU A 1 207 ? 0.882 -11.919 -4.911 1.00 85.50 207 LEU A O 1
ATOM 1712 N N . CYS A 1 208 ? 0.390 -10.970 -2.947 1.00 77.25 208 CYS A N 1
ATOM 1713 C CA . CYS A 1 208 ? 1.342 -11.787 -2.204 1.00 77.25 208 CYS A CA 1
ATOM 1714 C C . CYS A 1 208 ? 0.951 -13.282 -2.197 1.00 77.25 208 CYS A C 1
ATOM 1716 O O . CYS A 1 208 ? 1.826 -14.150 -2.266 1.00 77.25 208 CYS A O 1
ATOM 1718 N N . TYR A 1 209 ? -0.350 -13.602 -2.201 1.00 76.81 209 TYR A N 1
ATOM 1719 C CA . TYR A 1 209 ? -0.853 -14.974 -2.329 1.00 76.81 209 TYR A CA 1
ATOM 1720 C C . TYR A 1 209 ? -0.438 -15.622 -3.659 1.00 76.81 209 TYR A C 1
ATOM 1722 O O . TYR A 1 209 ? 0.013 -16.773 -3.662 1.00 76.81 209 TYR A O 1
ATOM 1730 N N . LYS A 1 210 ? -0.536 -14.890 -4.781 1.00 80.75 210 LYS A N 1
ATOM 1731 C CA . LYS A 1 210 ? -0.157 -15.383 -6.121 1.00 80.75 210 LYS A CA 1
ATOM 1732 C C . LYS A 1 210 ? 1.298 -15.856 -6.180 1.00 80.75 210 LYS A C 1
ATOM 1734 O O . LYS A 1 210 ? 1.569 -16.926 -6.719 1.00 80.75 210 LYS A O 1
ATOM 1739 N N . ILE A 1 211 ? 2.206 -15.122 -5.539 1.00 81.19 211 ILE A N 1
ATOM 1740 C CA . ILE A 1 211 ? 3.640 -15.452 -5.462 1.00 81.19 211 ILE A CA 1
ATOM 1741 C C . ILE A 1 211 ? 3.996 -16.350 -4.262 1.00 81.19 211 ILE A C 1
ATOM 1743 O O . ILE A 1 211 ? 5.167 -16.517 -3.923 1.00 81.19 211 ILE A O 1
ATOM 1747 N N . LYS A 1 212 ? 2.989 -16.947 -3.601 1.00 73.81 212 LYS A N 1
ATOM 1748 C CA . LYS A 1 212 ? 3.133 -17.868 -2.456 1.00 73.81 212 LYS A CA 1
ATOM 1749 C C . LYS A 1 212 ? 3.949 -17.282 -1.296 1.00 73.81 212 LYS A C 1
ATOM 1751 O O . LYS A 1 212 ? 4.651 -18.013 -0.594 1.00 73.81 212 LYS A O 1
ATOM 1756 N N . ARG A 1 213 ? 3.859 -15.970 -1.080 1.00 65.94 213 ARG A N 1
ATOM 1757 C CA . ARG A 1 213 ? 4.481 -15.306 0.069 1.00 65.94 213 ARG A CA 1
ATOM 1758 C C . ARG A 1 213 ? 3.540 -15.347 1.279 1.00 65.94 213 ARG A C 1
ATOM 1760 O O . ARG A 1 213 ? 2.326 -15.327 1.091 1.00 65.94 213 ARG A O 1
ATOM 1767 N N . PRO A 1 214 ? 4.064 -15.423 2.515 1.00 52.75 214 PRO A N 1
ATOM 1768 C CA . PRO A 1 214 ? 3.235 -15.325 3.715 1.00 52.75 214 PRO A CA 1
ATOM 1769 C C . PRO A 1 214 ? 2.540 -13.960 3.789 1.00 52.75 214 PRO A C 1
ATOM 1771 O O . PRO A 1 214 ? 3.192 -12.933 3.605 1.00 52.75 214 PRO A O 1
ATOM 1774 N N . VAL A 1 215 ? 1.230 -13.942 4.053 1.00 50.59 215 VAL A N 1
ATOM 1775 C CA . VAL A 1 215 ? 0.440 -12.702 4.139 1.00 50.59 215 VAL A CA 1
ATOM 1776 C C . VAL A 1 215 ? -0.729 -12.826 5.115 1.00 50.59 215 VAL A C 1
ATOM 1778 O O . VAL A 1 215 ? -1.271 -13.908 5.342 1.00 50.59 215 VAL A O 1
ATOM 1781 N N . LEU A 1 216 ? -1.115 -11.682 5.679 1.00 45.34 216 LEU A N 1
ATOM 1782 C CA . LEU A 1 216 ? -2.116 -11.509 6.730 1.00 45.34 216 LEU A CA 1
ATOM 1783 C C . LEU A 1 216 ? -3.547 -11.480 6.167 1.00 45.34 216 LEU A C 1
ATOM 1785 O O . LEU A 1 216 ? -4.078 -10.388 5.991 1.00 45.34 216 LEU A O 1
ATOM 1789 N N . LYS A 1 217 ? -4.155 -12.663 5.938 1.00 37.91 217 LYS A N 1
ATOM 1790 C CA . LYS A 1 217 ? -5.602 -12.970 5.694 1.00 37.91 217 LYS A CA 1
ATOM 1791 C C . LYS A 1 217 ? -5.839 -13.671 4.346 1.00 37.91 217 LYS A C 1
ATOM 1793 O O . LYS A 1 217 ? -5.226 -13.273 3.366 1.00 37.91 217 LYS A O 1
ATOM 1798 N N . LEU A 1 218 ? -6.738 -14.681 4.314 1.00 49.19 218 LEU A N 1
ATOM 1799 C CA . LEU A 1 218 ? -7.753 -14.945 3.258 1.00 49.19 218 LEU A CA 1
ATOM 1800 C C . LEU A 1 218 ? -8.438 -16.339 3.316 1.00 49.19 218 LEU A C 1
ATOM 1802 O O . LEU A 1 218 ? -7.859 -17.330 3.753 1.00 49.19 218 LEU A O 1
ATOM 1806 N N . ASN A 1 219 ? -9.673 -16.336 2.788 1.00 40.94 219 ASN A N 1
ATOM 1807 C CA . ASN A 1 219 ? -10.615 -17.379 2.328 1.00 40.94 219 ASN A CA 1
ATOM 1808 C C . ASN A 1 219 ? -10.669 -18.762 3.053 1.00 40.94 219 ASN A C 1
ATOM 1810 O O . ASN A 1 219 ? -9.739 -19.556 2.888 1.00 40.94 219 ASN A O 1
ATOM 1814 N N . PRO A 1 220 ? -11.764 -19.102 3.781 1.00 46.00 220 PRO A N 1
ATOM 1815 C CA . PRO A 1 220 ? -11.882 -20.337 4.579 1.00 46.00 220 PRO A CA 1
ATOM 1816 C C . PRO A 1 220 ? -11.940 -21.651 3.784 1.00 46.00 220 PRO A C 1
ATOM 1818 O O . PRO A 1 220 ? -11.576 -22.696 4.318 1.00 46.00 220 PRO A O 1
ATOM 1821 N N . ASP A 1 221 ? -12.384 -21.622 2.526 1.00 46.19 221 ASP A N 1
ATOM 1822 C CA . ASP A 1 221 ? -12.800 -22.851 1.828 1.00 46.19 221 ASP A CA 1
ATOM 1823 C C . ASP A 1 221 ? -11.639 -23.640 1.189 1.00 46.19 221 ASP A C 1
ATOM 1825 O O . ASP A 1 221 ? -11.807 -24.795 0.801 1.00 46.19 221 ASP A O 1
ATOM 1829 N N . GLN A 1 222 ? -10.441 -23.049 1.094 1.00 47.34 222 GLN A N 1
ATOM 1830 C CA . GLN A 1 222 ? -9.259 -23.672 0.464 1.00 47.34 222 GLN A CA 1
ATOM 1831 C C . GLN A 1 222 ? -8.009 -23.699 1.357 1.00 47.34 222 GLN A C 1
ATOM 1833 O O . GLN A 1 222 ? -6.999 -24.310 0.995 1.00 47.34 222 GLN A O 1
ATOM 1838 N N . ASN A 1 223 ? -8.055 -23.052 2.523 1.00 53.00 223 ASN A N 1
ATOM 1839 C CA . ASN A 1 223 ? -6.883 -22.803 3.355 1.00 53.00 223 ASN A CA 1
ATOM 1840 C C . ASN A 1 223 ? -7.095 -23.334 4.776 1.00 53.00 223 ASN A C 1
ATOM 1842 O O . ASN A 1 223 ? -8.152 -23.143 5.373 1.00 53.00 223 ASN A O 1
ATOM 1846 N N . LEU A 1 224 ? -6.065 -23.965 5.345 1.00 51.22 224 LEU A N 1
ATOM 1847 C CA . LEU A 1 224 ? -5.997 -24.172 6.789 1.00 51.22 224 LEU A CA 1
ATOM 1848 C C . LEU A 1 224 ? -5.416 -22.892 7.399 1.00 51.22 224 LEU A C 1
ATOM 1850 O O . LEU A 1 224 ? -4.265 -22.551 7.122 1.00 51.22 224 LEU A O 1
ATOM 1854 N N . VAL A 1 225 ? -6.216 -22.172 8.183 1.00 57.44 225 VAL A N 1
ATOM 1855 C CA . VAL A 1 225 ? -5.804 -20.917 8.827 1.00 57.44 225 VAL A CA 1
ATOM 1856 C C . VAL A 1 225 ? -5.364 -21.207 10.258 1.00 57.44 225 VAL A C 1
ATOM 1858 O O . VAL A 1 225 ? -6.166 -21.667 11.070 1.00 57.44 225 VAL A O 1
ATOM 1861 N N . LEU A 1 226 ? -4.104 -20.910 10.571 1.00 57.16 226 LEU A N 1
ATOM 1862 C CA . LEU A 1 226 ? -3.567 -20.940 11.928 1.00 57.16 226 LEU A CA 1
ATOM 1863 C C . LEU A 1 226 ? -3.417 -19.507 12.443 1.00 57.16 226 LEU A C 1
ATOM 1865 O O . LEU A 1 226 ? -2.593 -18.751 11.934 1.00 57.16 226 LEU A O 1
ATOM 1869 N N . ASN A 1 227 ? -4.187 -19.145 13.467 1.00 57.22 227 ASN A N 1
ATOM 1870 C CA . ASN A 1 227 ? -4.047 -17.859 14.148 1.00 57.22 227 ASN A CA 1
ATOM 1871 C C . ASN A 1 227 ? -3.076 -17.999 15.325 1.00 57.22 227 ASN A C 1
ATOM 1873 O O . ASN A 1 227 ? -3.389 -18.686 16.297 1.00 57.22 227 ASN A O 1
ATOM 1877 N N . ILE A 1 228 ? -1.923 -17.335 15.252 1.00 56.59 228 ILE A N 1
ATOM 1878 C CA . ILE A 1 228 ? -0.952 -17.243 16.345 1.00 56.59 228 ILE A CA 1
ATOM 1879 C C . ILE A 1 228 ? -1.022 -15.831 16.925 1.00 56.59 228 ILE A C 1
ATOM 1881 O O . ILE A 1 228 ? -0.599 -14.857 16.304 1.00 56.59 228 ILE A O 1
ATOM 1885 N N . ASN A 1 229 ? -1.543 -15.722 18.144 1.00 56.75 229 ASN A N 1
ATOM 1886 C CA . ASN A 1 229 ? -1.549 -14.461 18.876 1.00 56.75 229 ASN A CA 1
ATOM 1887 C C . ASN A 1 229 ? -0.228 -14.331 19.633 1.00 56.75 229 ASN A C 1
ATOM 1889 O O . ASN A 1 229 ? 0.038 -15.101 20.563 1.00 56.75 229 ASN A O 1
ATOM 1893 N N . PHE A 1 230 ? 0.601 -13.368 19.240 1.00 45.66 230 PHE A N 1
ATOM 1894 C CA . PHE A 1 230 ? 1.796 -13.048 20.004 1.00 45.66 230 PHE A CA 1
ATOM 1895 C C . PHE A 1 230 ? 1.419 -12.211 21.225 1.00 45.66 230 PHE A C 1
ATOM 1897 O O . PHE A 1 230 ? 0.500 -11.397 21.219 1.00 45.66 230 PHE A O 1
ATOM 1904 N N . SER A 1 231 ? 2.127 -12.460 22.314 1.00 49.66 231 SER A N 1
ATOM 1905 C CA . SER A 1 231 ? 2.070 -11.677 23.538 1.00 49.66 231 SER A CA 1
ATOM 1906 C C . SER A 1 231 ? 3.496 -11.447 24.017 1.00 49.66 231 SER A C 1
ATOM 1908 O O . SER A 1 231 ? 4.416 -12.154 23.602 1.00 49.66 231 SER A O 1
ATOM 1910 N N . SER A 1 232 ? 3.683 -10.542 24.976 1.00 39.56 232 SER A N 1
ATOM 1911 C CA . SER A 1 232 ? 4.988 -10.313 25.613 1.00 39.56 232 SER A CA 1
ATOM 1912 C C . SER A 1 232 ? 5.573 -11.543 26.327 1.00 39.56 232 SER A C 1
ATOM 1914 O O . SER A 1 232 ? 6.711 -11.499 26.786 1.00 39.56 232 SER A O 1
ATOM 1916 N N . ARG A 1 233 ? 4.813 -12.642 26.438 1.00 42.00 233 ARG A N 1
ATOM 1917 C CA . ARG A 1 233 ? 5.235 -13.916 27.038 1.00 42.00 233 ARG A CA 1
ATOM 1918 C C . ARG A 1 233 ? 5.409 -15.051 26.028 1.00 42.00 233 ARG A C 1
ATOM 1920 O O . ARG A 1 233 ? 5.771 -16.147 26.440 1.00 42.00 233 ARG A O 1
ATOM 1927 N N . THR A 1 234 ? 5.139 -14.823 24.744 1.00 47.97 234 THR A N 1
ATOM 1928 C CA . THR A 1 234 ? 5.244 -15.864 23.714 1.00 47.97 234 THR A CA 1
ATOM 1929 C C . THR A 1 234 ? 6.719 -16.164 23.435 1.00 47.97 234 THR A C 1
ATOM 1931 O O . THR A 1 234 ? 7.436 -15.320 22.901 1.00 47.97 234 THR A O 1
ATOM 1934 N N . SER A 1 235 ? 7.187 -17.358 23.802 1.00 50.25 235 SER A N 1
ATOM 1935 C CA . SER A 1 235 ? 8.555 -17.821 23.538 1.00 50.25 235 SER A CA 1
ATOM 1936 C C . SER A 1 235 ? 8.686 -18.478 22.157 1.00 50.25 235 SER A C 1
ATOM 1938 O O . SER A 1 235 ? 7.695 -18.879 21.544 1.00 50.25 235 SER A O 1
ATOM 1940 N N . SER A 1 236 ? 9.919 -18.662 21.671 1.00 50.38 236 SER A N 1
ATOM 1941 C CA . SER A 1 236 ? 10.188 -19.409 20.429 1.00 50.38 236 SER A CA 1
ATOM 1942 C C . SER A 1 236 ? 9.629 -20.837 20.466 1.00 50.38 236 SER A C 1
ATOM 1944 O O . SER A 1 236 ? 9.123 -21.327 19.458 1.00 50.38 236 SER A O 1
ATOM 1946 N N . MET A 1 237 ? 9.643 -21.476 21.640 1.00 59.72 237 MET A N 1
ATOM 1947 C CA . MET A 1 237 ? 9.057 -22.801 21.846 1.00 59.72 237 MET A CA 1
ATOM 1948 C C . MET A 1 237 ? 7.530 -22.792 21.732 1.00 59.72 237 MET A C 1
ATOM 1950 O O . MET A 1 237 ? 6.957 -23.762 21.237 1.00 59.72 237 MET A O 1
ATOM 1954 N N . ASP A 1 238 ? 6.861 -21.715 22.153 1.00 55.06 238 ASP A N 1
ATOM 1955 C CA . ASP A 1 238 ? 5.403 -21.584 22.029 1.00 55.06 238 ASP A CA 1
ATOM 1956 C C . ASP A 1 238 ? 4.982 -21.427 20.566 1.00 55.06 238 ASP A C 1
ATOM 1958 O O . ASP A 1 238 ? 3.987 -22.016 20.135 1.00 55.06 238 ASP A O 1
ATOM 1962 N N . VAL A 1 239 ? 5.772 -20.684 19.784 1.00 56.97 239 VAL A N 1
ATOM 1963 C CA . VAL A 1 239 ? 5.589 -20.564 18.332 1.00 56.97 239 VAL A CA 1
ATOM 1964 C C . VAL A 1 239 ? 5.808 -21.922 17.670 1.00 56.97 239 VAL A C 1
ATOM 1966 O O . VAL A 1 239 ? 4.922 -22.400 16.966 1.00 56.97 239 VAL A O 1
ATOM 1969 N N . GLN A 1 240 ? 6.930 -22.591 17.948 1.00 63.72 240 GLN A N 1
ATOM 1970 C CA . GLN A 1 240 ? 7.243 -23.899 17.364 1.00 63.72 240 GLN A CA 1
ATOM 1971 C C . GLN A 1 240 ? 6.149 -24.940 17.646 1.00 63.72 240 GLN A C 1
ATOM 1973 O O . GLN A 1 240 ? 5.683 -25.594 16.716 1.00 63.72 240 GLN A O 1
ATOM 1978 N N . ARG A 1 241 ? 5.669 -25.042 18.892 1.00 69.44 241 ARG A N 1
ATOM 1979 C CA . ARG A 1 241 ? 4.577 -25.962 19.263 1.00 69.44 241 ARG A CA 1
ATOM 1980 C C . ARG A 1 241 ? 3.262 -25.656 18.540 1.00 69.44 241 ARG A C 1
ATOM 1982 O O . ARG A 1 241 ? 2.524 -26.582 18.215 1.00 69.44 241 ARG A O 1
ATOM 1989 N N . ASN A 1 242 ? 2.959 -24.380 18.283 1.00 64.38 242 ASN A N 1
ATOM 1990 C CA . ASN A 1 242 ? 1.784 -23.988 17.495 1.00 64.38 242 ASN A CA 1
ATOM 1991 C C . ASN A 1 242 ? 1.911 -24.401 16.026 1.00 64.38 242 ASN A C 1
ATOM 1993 O O . ASN A 1 242 ? 0.934 -24.851 15.431 1.00 64.38 242 ASN A O 1
ATOM 1997 N N . PHE A 1 243 ? 3.103 -24.273 15.442 1.00 63.78 243 PHE A N 1
ATOM 1998 C CA . PHE A 1 243 ? 3.353 -24.762 14.089 1.00 63.78 243 PHE A CA 1
ATOM 1999 C C . PHE A 1 243 ? 3.235 -26.287 14.031 1.00 63.78 243 PHE A C 1
ATOM 2001 O O . PHE A 1 243 ? 2.451 -26.789 13.231 1.00 63.78 243 PHE A O 1
ATOM 2008 N N . GLU A 1 244 ? 3.942 -27.010 14.905 1.00 69.81 244 GLU A N 1
ATOM 2009 C CA . GLU A 1 244 ? 3.976 -28.481 14.952 1.00 69.81 244 GLU A CA 1
ATOM 2010 C C . GLU A 1 244 ? 2.598 -29.125 15.157 1.00 69.81 244 GLU A C 1
ATOM 2012 O O . GLU A 1 244 ? 2.357 -30.212 14.643 1.00 69.81 244 GLU A O 1
ATOM 2017 N N . SER A 1 245 ? 1.665 -28.462 15.849 1.00 72.75 245 SER A N 1
ATOM 2018 C CA . SER A 1 245 ? 0.296 -28.971 16.020 1.00 72.75 245 SER A CA 1
ATOM 2019 C C . SER A 1 245 ? -0.588 -28.831 14.773 1.00 72.75 245 SER A C 1
ATOM 2021 O O . SER A 1 245 ? -1.659 -29.433 14.719 1.00 72.75 245 SER A O 1
ATOM 2023 N N . ASN A 1 246 ? -0.148 -28.067 13.767 1.00 64.56 246 ASN A N 1
ATOM 2024 C CA . ASN A 1 246 ? -0.902 -27.766 12.544 1.00 64.56 246 ASN A CA 1
ATOM 2025 C C . ASN A 1 246 ? -0.193 -28.220 11.255 1.00 64.56 246 ASN A C 1
ATOM 2027 O O . ASN A 1 246 ? -0.720 -28.027 10.155 1.00 64.56 246 ASN A O 1
ATOM 2031 N N . VAL A 1 247 ? 0.991 -28.825 11.376 1.00 69.75 247 VAL A N 1
ATOM 2032 C CA . VAL A 1 247 ? 1.755 -29.406 10.266 1.00 69.75 247 VAL A CA 1
ATOM 2033 C C . VAL A 1 247 ? 2.025 -30.881 10.527 1.00 69.75 247 VAL A C 1
ATOM 2035 O O . VAL A 1 247 ? 2.273 -31.306 11.648 1.00 69.75 247 VAL A O 1
ATOM 2038 N N . GLU A 1 248 ? 2.025 -31.673 9.466 1.00 72.81 248 GLU A N 1
ATOM 2039 C CA . GLU A 1 248 ? 2.395 -33.078 9.509 1.00 72.81 248 GLU A CA 1
ATOM 2040 C C . GLU A 1 248 ? 3.871 -33.231 9.145 1.00 72.81 248 GLU A C 1
ATOM 2042 O O . GLU A 1 248 ? 4.383 -32.595 8.212 1.00 72.81 248 GLU A O 1
ATOM 2047 N N . LYS A 1 249 ? 4.565 -34.108 9.873 1.00 72.69 249 LYS A N 1
ATOM 2048 C CA . LYS A 1 249 ? 5.927 -34.501 9.525 1.00 72.69 249 LYS A CA 1
ATOM 2049 C C . LYS A 1 249 ? 5.888 -35.376 8.272 1.00 72.69 249 LYS A C 1
ATOM 2051 O O . LYS A 1 249 ? 5.272 -36.439 8.263 1.00 72.69 249 LYS A O 1
ATOM 2056 N N . ARG A 1 250 ? 6.558 -34.928 7.215 1.00 74.44 250 ARG A N 1
ATOM 2057 C CA . ARG A 1 250 ? 6.790 -35.678 5.975 1.00 74.44 250 ARG A CA 1
ATOM 2058 C C . ARG A 1 250 ? 8.145 -36.394 6.056 1.00 74.44 250 ARG A C 1
ATOM 2060 O O . ARG A 1 250 ? 8.660 -36.671 7.139 1.00 74.44 250 ARG A O 1
ATOM 2067 N N . ALA A 1 251 ? 8.735 -36.720 4.907 1.00 74.88 251 ALA A N 1
ATOM 2068 C CA . ALA A 1 251 ? 10.058 -37.329 4.847 1.00 74.88 251 ALA A CA 1
ATOM 2069 C C . ALA A 1 251 ? 11.127 -36.451 5.528 1.00 74.88 251 ALA A C 1
ATOM 2071 O O . ALA A 1 251 ? 11.137 -35.232 5.355 1.00 74.88 251 ALA A O 1
ATOM 2072 N N . LYS A 1 252 ? 12.005 -37.121 6.290 1.00 57.03 252 LYS A N 1
ATOM 2073 C CA . LYS A 1 252 ? 13.305 -36.675 6.827 1.00 57.03 252 LYS A CA 1
ATOM 2074 C C . LYS A 1 252 ? 13.447 -35.148 6.965 1.00 57.03 252 LYS A C 1
ATOM 2076 O O . LYS A 1 252 ? 14.133 -34.507 6.180 1.00 57.03 252 LYS A O 1
ATOM 2081 N N . ASP A 1 253 ? 12.763 -34.612 7.976 1.00 64.69 253 ASP A N 1
ATOM 2082 C CA . ASP A 1 253 ? 12.837 -33.218 8.455 1.00 64.69 253 ASP A CA 1
ATOM 2083 C C . ASP A 1 253 ? 12.038 -32.168 7.666 1.00 64.69 253 ASP A C 1
ATOM 2085 O O . ASP A 1 253 ? 12.146 -30.973 7.927 1.00 64.69 253 ASP A O 1
ATOM 2089 N N . THR A 1 254 ? 11.155 -32.598 6.764 1.00 61.53 254 THR A N 1
ATOM 2090 C CA . THR A 1 254 ? 10.189 -31.704 6.109 1.00 61.53 254 THR A CA 1
ATOM 2091 C C . THR A 1 254 ? 8.855 -31.713 6.849 1.00 61.53 254 THR A C 1
ATOM 2093 O O . THR A 1 254 ? 8.297 -32.778 7.102 1.00 61.53 254 THR A O 1
ATOM 2096 N N . TYR A 1 255 ? 8.299 -30.536 7.129 1.00 68.94 255 TYR A N 1
ATOM 2097 C CA . TYR A 1 255 ? 6.958 -30.376 7.694 1.00 68.94 255 TYR A CA 1
ATOM 2098 C C . TYR A 1 255 ? 6.068 -29.635 6.703 1.00 68.94 255 TYR A C 1
ATOM 2100 O O . TYR A 1 255 ? 6.527 -28.751 5.979 1.00 68.94 255 TYR A O 1
ATOM 2108 N N . GLY A 1 256 ? 4.791 -29.990 6.648 1.00 65.50 256 GLY A N 1
ATOM 2109 C CA . GLY A 1 256 ? 3.843 -29.268 5.810 1.00 65.50 256 GLY A CA 1
ATOM 2110 C C . GLY A 1 256 ? 2.401 -29.503 6.228 1.00 65.50 256 GLY A C 1
ATOM 2111 O O . GLY A 1 256 ? 2.133 -30.432 6.982 1.00 65.50 256 GLY A O 1
ATOM 2112 N N . PRO A 1 257 ? 1.458 -28.688 5.733 1.00 69.94 257 PRO A N 1
ATOM 2113 C CA . PRO A 1 257 ? 0.036 -28.937 5.939 1.00 69.94 257 PRO A CA 1
ATOM 2114 C C . PRO A 1 257 ? -0.373 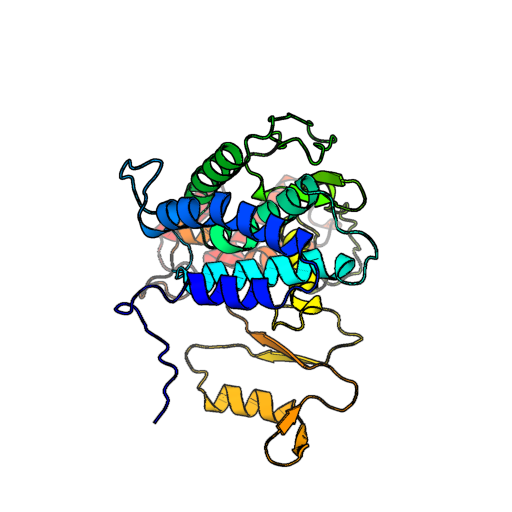-30.339 5.465 1.00 69.94 257 PRO A C 1
ATOM 2116 O O . PRO A 1 257 ? 0.317 -30.918 4.602 1.00 69.94 257 PRO A O 1
ATOM 2119 N N . PRO A 1 258 ? -1.532 -30.827 5.949 1.00 71.38 258 PRO A N 1
ATOM 2120 C CA . PRO A 1 258 ? -2.161 -32.032 5.430 1.00 71.38 258 PRO A CA 1
ATOM 2121 C C . PRO A 1 258 ? -2.217 -32.032 3.892 1.00 71.38 258 PRO A C 1
ATOM 2123 O O . PRO A 1 258 ? -2.376 -30.961 3.286 1.00 71.38 258 PRO A O 1
ATOM 2126 N N . PRO A 1 259 ? -2.088 -33.199 3.234 1.00 73.44 259 PRO A N 1
ATOM 2127 C CA . PRO A 1 259 ? -2.099 -33.300 1.778 1.00 73.44 259 PRO A CA 1
ATOM 2128 C C . PRO A 1 259 ? -3.279 -32.553 1.140 1.00 73.44 259 PRO A C 1
ATOM 2130 O O . PRO A 1 259 ? -4.417 -32.652 1.592 1.00 73.44 259 PRO A O 1
ATOM 2133 N N . GLY A 1 260 ? -2.996 -31.778 0.090 1.00 68.75 260 GLY A N 1
ATOM 2134 C CA . GLY A 1 260 ? -4.000 -30.981 -0.623 1.00 68.75 260 GLY A CA 1
ATOM 2135 C C . GLY A 1 260 ? -4.381 -29.651 0.039 1.00 68.75 260 GLY A C 1
ATOM 2136 O O . GLY A 1 260 ? -5.089 -28.865 -0.586 1.00 68.75 260 GLY A O 1
ATOM 2137 N N . LYS A 1 261 ? -3.894 -29.350 1.251 1.00 61.12 261 LYS A N 1
ATOM 2138 C CA . LYS A 1 261 ? -4.146 -28.069 1.931 1.00 61.12 261 LYS A CA 1
ATOM 2139 C C . LYS A 1 261 ? -2.935 -27.141 1.876 1.00 61.12 261 LYS A C 1
ATOM 2141 O O . LYS A 1 261 ? -1.788 -27.586 1.843 1.00 61.12 261 LYS A O 1
ATOM 2146 N N . LYS A 1 262 ? -3.190 -25.831 1.906 1.00 62.44 262 LYS A N 1
ATOM 2147 C CA . LYS A 1 262 ? -2.179 -24.789 2.141 1.00 62.44 262 LYS A CA 1
ATOM 2148 C C . LYS A 1 262 ? -2.334 -24.277 3.576 1.00 62.44 262 LYS A C 1
ATOM 2150 O O . LYS A 1 262 ? -3.450 -23.953 3.979 1.00 62.44 262 LYS A O 1
ATOM 2155 N N . LEU A 1 263 ? -1.238 -24.239 4.341 1.00 59.47 263 LEU A N 1
ATOM 2156 C CA . LEU A 1 263 ? -1.212 -23.624 5.671 1.00 59.47 263 LEU A CA 1
ATOM 2157 C C . LEU A 1 263 ? -0.936 -22.132 5.508 1.00 59.47 263 LEU A C 1
ATOM 2159 O O . LEU A 1 263 ? 0.082 -21.757 4.925 1.00 59.47 263 LEU A O 1
ATOM 2163 N N . ILE A 1 264 ? -1.822 -21.304 6.045 1.00 59.50 264 ILE A N 1
ATOM 2164 C CA . ILE A 1 264 ? -1.628 -19.860 6.163 1.00 59.50 264 ILE A CA 1
ATOM 2165 C C . ILE A 1 264 ? -1.530 -19.539 7.650 1.00 59.50 264 ILE A C 1
ATOM 2167 O O . ILE A 1 264 ? -2.401 -19.928 8.428 1.00 59.50 264 ILE A O 1
ATOM 2171 N N . VAL A 1 265 ? -0.467 -18.839 8.038 1.00 55.75 265 VAL A N 1
ATOM 2172 C CA . VAL A 1 265 ? -0.222 -18.456 9.430 1.00 55.75 265 VAL A CA 1
ATOM 2173 C C . VAL A 1 265 ? -0.474 -16.970 9.590 1.00 55.75 265 VAL A C 1
ATOM 2175 O O . VAL A 1 265 ? 0.159 -16.151 8.928 1.00 55.75 265 VAL A O 1
ATOM 2178 N N . PHE A 1 266 ? -1.411 -16.641 10.467 1.00 55.16 266 PHE A N 1
ATOM 2179 C CA . PHE A 1 266 ? -1.726 -15.280 10.859 1.00 55.16 266 PHE A CA 1
ATOM 2180 C C . PHE A 1 266 ? -1.004 -14.949 12.163 1.00 55.16 266 PHE A C 1
ATOM 2182 O O . PHE A 1 266 ? -1.031 -15.739 13.106 1.00 55.16 266 PHE A O 1
ATOM 2189 N N . ILE A 1 267 ? -0.369 -13.781 12.202 1.00 52.84 267 ILE A N 1
ATOM 2190 C CA . ILE A 1 267 ? 0.339 -13.261 13.369 1.00 52.84 267 ILE A CA 1
ATOM 2191 C C . ILE A 1 267 ? -0.311 -11.930 13.732 1.00 52.84 267 ILE A C 1
ATOM 2193 O O . ILE A 1 267 ? -0.257 -10.993 12.942 1.00 52.84 267 ILE A O 1
ATOM 2197 N N . ASP A 1 268 ? -0.954 -11.864 14.894 1.00 49.72 268 ASP A N 1
ATOM 2198 C CA . ASP A 1 268 ? -1.641 -10.649 15.338 1.00 49.72 268 ASP A CA 1
ATOM 2199 C C . ASP A 1 268 ? -0.685 -9.704 16.092 1.00 49.72 268 ASP A C 1
ATOM 2201 O O . ASP A 1 268 ? -0.184 -10.062 17.159 1.00 49.72 268 ASP A O 1
ATOM 2205 N N . GLU A 1 269 ? -0.469 -8.496 15.562 1.00 47.31 269 GLU A N 1
ATOM 2206 C CA . GLU A 1 269 ? -0.073 -7.305 16.326 1.00 47.31 269 GLU A CA 1
ATOM 2207 C C . GLU A 1 269 ? -0.772 -6.068 15.731 1.00 47.31 269 GLU A C 1
ATOM 2209 O O . GLU A 1 269 ? -0.455 -5.628 14.626 1.00 47.31 269 GLU A O 1
ATOM 2214 N N . PHE A 1 270 ? -1.718 -5.475 16.469 1.00 43.66 270 PHE A N 1
ATOM 2215 C CA . PHE A 1 270 ? -2.367 -4.209 16.103 1.00 43.66 270 PHE A CA 1
ATOM 2216 C C . PHE A 1 270 ? -2.035 -3.099 17.112 1.00 43.66 270 PHE A C 1
ATOM 2218 O O . PHE A 1 270 ? -2.509 -3.129 18.246 1.00 43.66 270 PHE A O 1
ATOM 2225 N N . ASN A 1 271 ? -1.337 -2.057 16.653 1.00 39.34 271 ASN A N 1
ATOM 2226 C CA . ASN A 1 271 ? -1.312 -0.701 17.226 1.00 39.34 271 ASN A CA 1
ATOM 2227 C C . ASN A 1 271 ? -1.551 0.271 16.046 1.00 39.34 271 ASN A C 1
ATOM 2229 O O . ASN A 1 271 ? -0.908 0.099 15.020 1.00 39.34 271 ASN A O 1
ATOM 2233 N N . ALA A 1 272 ? -2.406 1.299 16.022 1.00 41.94 272 ALA A N 1
ATOM 2234 C CA . ALA A 1 272 ? -3.355 1.913 16.953 1.00 41.94 272 ALA A CA 1
ATOM 2235 C C . ALA A 1 272 ? -4.321 2.845 16.157 1.00 41.94 272 ALA A C 1
ATOM 2237 O O . ALA A 1 272 ? -4.081 3.121 14.983 1.00 41.94 272 ALA A O 1
ATOM 2238 N N . ILE A 1 273 ? -5.385 3.357 16.805 1.00 31.77 273 ILE A N 1
ATOM 2239 C CA . ILE A 1 273 ? -6.287 4.429 16.309 1.00 31.77 273 ILE A CA 1
ATOM 2240 C C . ILE A 1 273 ? -5.860 5.810 16.832 1.00 31.77 273 ILE A C 1
ATOM 2242 O O . ILE A 1 273 ? -5.323 5.932 17.927 1.00 31.77 273 ILE A O 1
ATOM 2246 N N . SER A 1 274 ? -6.218 6.861 16.093 1.00 36.50 274 SER A N 1
ATOM 2247 C CA . SER A 1 274 ? -6.063 8.302 16.359 1.00 36.50 274 SER A CA 1
ATOM 2248 C C . SER A 1 274 ? -6.412 8.857 17.761 1.00 36.50 274 SER A C 1
ATOM 2250 O O . SER A 1 274 ? -5.871 9.904 18.101 1.00 36.50 274 SER A O 1
ATOM 2252 N N . ILE A 1 275 ? -7.205 8.188 18.615 1.00 40.44 275 ILE A N 1
ATOM 2253 C CA . ILE A 1 275 ? -7.435 8.606 20.026 1.00 40.44 275 ILE A CA 1
ATOM 2254 C C . ILE A 1 275 ? -6.153 8.461 20.876 1.00 40.44 275 ILE A C 1
ATOM 2256 O O . ILE A 1 275 ? -5.982 9.135 21.890 1.00 40.44 275 ILE A O 1
ATOM 2260 N N . VAL A 1 276 ? -5.202 7.633 20.432 1.00 49.38 276 VAL A N 1
ATOM 2261 C CA . VAL A 1 276 ? -3.918 7.408 21.116 1.00 49.38 276 VAL A CA 1
ATOM 2262 C C . VAL A 1 276 ? -3.003 8.641 21.102 1.00 49.38 276 VAL A C 1
ATOM 2264 O O . VAL A 1 276 ? -2.099 8.713 21.929 1.00 49.38 276 VAL A O 1
ATOM 2267 N N . LYS A 1 277 ? -3.230 9.636 20.225 1.00 52.44 277 LYS A N 1
ATOM 2268 C CA . LYS A 1 277 ? -2.388 10.848 20.191 1.00 52.44 277 LYS A CA 1
ATOM 2269 C C . LYS A 1 277 ? -2.457 11.651 21.494 1.00 52.44 277 LYS A C 1
ATOM 2271 O O . LYS A 1 277 ? -1.417 12.100 21.966 1.00 52.44 277 LYS A O 1
ATOM 2276 N N . ASP A 1 278 ? -3.646 11.771 22.080 1.00 58.47 278 ASP A N 1
ATOM 2277 C CA . ASP A 1 278 ? -3.871 12.615 23.260 1.00 58.47 278 ASP A CA 1
ATOM 2278 C C . ASP A 1 278 ? -3.864 11.830 24.581 1.00 58.47 278 ASP A C 1
ATOM 2280 O O . ASP A 1 278 ? -3.650 12.397 25.650 1.00 58.47 278 ASP A O 1
ATOM 2284 N N . LEU A 1 279 ? -4.058 10.510 24.512 1.00 68.56 279 LEU A N 1
ATOM 2285 C CA . LEU A 1 279 ? -4.031 9.596 25.654 1.00 68.56 279 LEU A CA 1
ATOM 2286 C C . LEU A 1 279 ? -3.079 8.417 25.376 1.00 68.56 279 LEU A C 1
ATOM 2288 O O . LEU A 1 279 ? -3.536 7.273 25.284 1.00 68.56 279 LEU A O 1
ATOM 2292 N N . PRO A 1 280 ? -1.765 8.664 25.203 1.00 65.31 280 PRO A N 1
ATOM 2293 C CA . PRO A 1 280 ? -0.821 7.602 24.896 1.00 65.31 280 PRO A CA 1
ATOM 2294 C C . PRO A 1 280 ? -0.662 6.651 26.092 1.00 65.31 280 PRO A C 1
ATOM 2296 O O . PRO A 1 280 ? -0.678 7.096 27.246 1.00 65.31 280 PRO A O 1
ATOM 2299 N N . PRO A 1 281 ? -0.452 5.346 25.854 1.00 69.94 281 PRO A N 1
ATOM 2300 C CA . PRO A 1 281 ? -0.108 4.426 26.924 1.00 69.94 281 PRO A CA 1
ATOM 2301 C C . PRO A 1 281 ? 1.243 4.830 27.529 1.00 69.94 281 PRO A C 1
ATOM 2303 O O . PRO A 1 281 ? 2.268 4.865 26.849 1.00 69.94 281 PRO A O 1
ATOM 2306 N N . THR A 1 282 ? 1.252 5.130 28.824 1.00 72.25 282 THR A N 1
ATOM 2307 C CA . THR A 1 282 ? 2.471 5.393 29.607 1.00 72.25 282 THR A CA 1
ATOM 2308 C C . THR A 1 282 ? 2.674 4.281 30.640 1.00 72.25 282 THR A C 1
ATOM 2310 O O . THR A 1 282 ? 1.737 3.531 30.909 1.00 72.25 282 THR A O 1
ATOM 2313 N N . PRO A 1 283 ? 3.845 4.156 31.293 1.00 74.69 283 PRO A N 1
ATOM 2314 C CA . PRO A 1 283 ? 4.023 3.184 32.376 1.00 74.69 283 PRO A CA 1
ATOM 23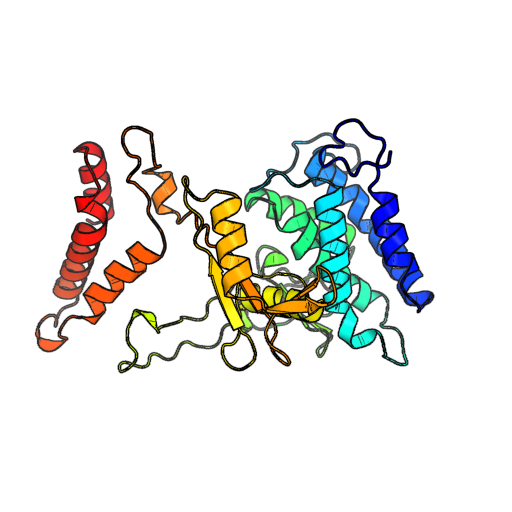15 C C . PRO A 1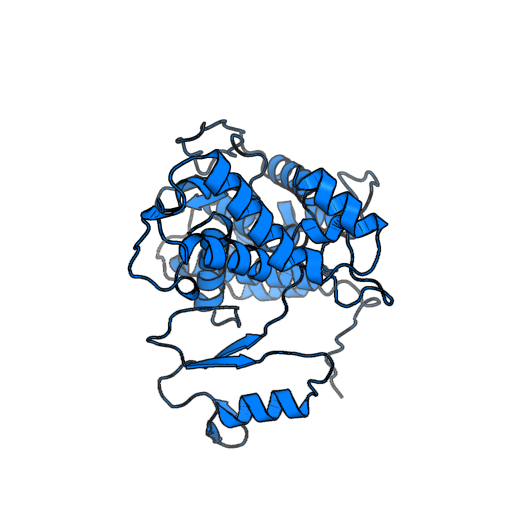 283 ? 2.978 3.298 33.501 1.00 74.69 283 PRO A C 1
ATOM 2317 O O . PRO A 1 283 ? 2.580 2.287 34.072 1.00 74.69 283 PRO A O 1
ATOM 2320 N N . SER A 1 284 ? 2.483 4.506 33.791 1.00 77.06 284 SER A N 1
ATOM 2321 C CA . SER A 1 284 ? 1.397 4.741 34.754 1.00 77.06 284 SER A CA 1
ATOM 2322 C C . SER A 1 284 ? -0.009 4.524 34.172 1.00 77.06 284 SER A C 1
ATOM 2324 O O . SER A 1 284 ? -0.951 4.298 34.927 1.00 77.06 284 SER A O 1
ATOM 2326 N N . LYS A 1 285 ? -0.156 4.549 32.841 1.00 80.06 285 LYS A N 1
ATOM 2327 C CA . LYS A 1 285 ? -1.419 4.434 32.090 1.00 80.06 285 LYS A CA 1
ATOM 2328 C C . LYS A 1 285 ? -1.349 3.329 31.030 1.00 80.06 285 LYS A C 1
ATOM 2330 O O . LYS A 1 285 ? -1.847 3.475 29.920 1.00 80.06 285 LYS A O 1
ATOM 2335 N N . PHE A 1 286 ? -0.725 2.196 31.349 1.00 72.62 286 PHE A N 1
ATOM 2336 C CA . PHE A 1 286 ? -0.445 1.129 30.373 1.00 72.62 286 PHE A CA 1
ATOM 2337 C C . PHE A 1 286 ? -1.713 0.482 29.781 1.00 72.62 286 PHE A C 1
ATOM 2339 O O . PHE A 1 286 ? -1.655 -0.184 28.754 1.00 72.62 286 PHE A O 1
ATOM 2346 N N . HIS A 1 287 ? -2.866 0.676 30.426 1.00 75.06 287 HIS A N 1
ATOM 2347 C CA . HIS A 1 287 ? -4.183 0.214 29.988 1.00 75.06 287 HIS A CA 1
ATOM 2348 C C . HIS A 1 287 ? -4.893 1.198 29.037 1.00 75.06 287 HIS A C 1
ATOM 2350 O O . HIS A 1 287 ? -5.990 0.896 28.563 1.00 75.06 287 HIS A O 1
ATOM 2356 N N . TYR A 1 288 ? -4.281 2.346 28.719 1.00 75.81 288 TYR A N 1
ATOM 2357 C CA . TYR A 1 288 ? -4.787 3.333 27.756 1.00 75.81 288 TYR A CA 1
ATOM 2358 C C . TYR A 1 288 ? -4.492 2.884 26.315 1.00 75.81 288 TYR A C 1
ATOM 2360 O O . TYR A 1 288 ? -3.854 3.570 25.522 1.00 75.81 288 TYR A O 1
ATOM 2368 N N . ILE A 1 289 ? -4.937 1.674 25.983 1.00 67.50 289 ILE A N 1
ATOM 2369 C CA . ILE A 1 289 ? -4.833 1.106 24.642 1.00 67.50 289 ILE A CA 1
ATOM 2370 C C . ILE A 1 289 ? -6.203 1.252 23.992 1.00 67.50 289 ILE A C 1
ATOM 2372 O O . ILE A 1 289 ? -7.144 0.548 24.362 1.00 67.50 289 ILE A O 1
ATOM 2376 N N . PHE A 1 290 ? -6.311 2.171 23.035 1.00 69.00 290 PHE A N 1
ATOM 2377 C CA . PHE A 1 290 ? -7.537 2.423 22.281 1.00 69.00 290 PHE A CA 1
ATOM 2378 C C . PHE A 1 290 ? -7.375 1.944 20.836 1.00 69.00 290 PHE A C 1
ATOM 2380 O O . PHE A 1 290 ? -6.444 2.345 20.135 1.00 69.00 290 PHE A O 1
ATOM 2387 N N . ASN A 1 291 ? -8.268 1.065 20.378 1.00 62.91 291 ASN A N 1
ATOM 2388 C CA . ASN A 1 291 ? -8.195 0.480 19.033 1.00 62.91 291 ASN A CA 1
ATOM 2389 C C . ASN A 1 291 ? -9.586 0.301 18.391 1.00 62.91 291 ASN A C 1
ATOM 2391 O O . ASN A 1 291 ? -10.608 0.647 18.983 1.00 62.91 291 ASN A O 1
ATOM 2395 N N . LEU A 1 292 ? -9.646 -0.248 17.167 1.00 59.94 292 LEU A N 1
ATOM 2396 C CA . LEU A 1 292 ? -10.905 -0.421 16.405 1.00 59.94 292 LEU A CA 1
ATOM 2397 C C . LEU A 1 292 ? -11.942 -1.276 17.136 1.00 59.94 292 LEU A C 1
ATOM 2399 O O . LEU A 1 292 ? -13.141 -1.136 16.890 1.00 59.94 292 LEU A O 1
ATOM 2403 N N . ARG A 1 293 ? -11.516 -2.105 18.093 1.00 67.12 293 ARG A N 1
ATOM 2404 C CA . ARG A 1 293 ? -12.416 -2.892 18.938 1.00 67.12 293 ARG A CA 1
ATOM 2405 C C . ARG A 1 293 ? -13.231 -2.016 19.889 1.00 67.12 293 ARG A C 1
ATOM 2407 O O . ARG A 1 293 ? -14.336 -2.406 20.250 1.00 67.12 293 ARG A O 1
ATOM 2414 N N . ASP A 1 294 ? -12.728 -0.855 20.292 1.00 70.50 294 ASP A N 1
ATOM 2415 C CA . ASP A 1 294 ? -13.470 0.063 21.161 1.00 70.50 294 ASP A CA 1
ATOM 2416 C C . ASP A 1 294 ? -14.610 0.732 20.401 1.00 70.50 294 ASP A C 1
ATOM 2418 O O . ASP A 1 294 ? -15.753 0.707 20.856 1.00 70.50 294 ASP A O 1
ATOM 2422 N N . LEU A 1 295 ? -14.336 1.195 19.181 1.00 66.88 295 LEU A N 1
ATOM 2423 C CA . LEU A 1 295 ? -15.369 1.697 18.279 1.00 66.88 295 LEU A CA 1
ATOM 2424 C C . LEU A 1 295 ? -16.417 0.611 17.984 1.00 66.88 295 LEU A C 1
ATOM 2426 O O . LEU A 1 295 ? -17.618 0.847 18.093 1.00 66.88 295 LEU A O 1
ATOM 2430 N N . SER A 1 296 ? -15.956 -0.610 17.707 1.00 73.19 296 SER A N 1
ATOM 2431 C CA . SER A 1 296 ? -16.791 -1.803 17.543 1.00 73.19 296 SER A CA 1
ATOM 2432 C C . SER A 1 296 ? -17.701 -2.032 18.767 1.00 73.19 296 SER A C 1
ATOM 2434 O O . SER A 1 296 ? -18.908 -2.194 18.619 1.00 73.19 296 SER A O 1
ATOM 2436 N N . ARG A 1 297 ? -17.185 -1.948 19.999 1.00 77.25 297 ARG A N 1
ATOM 2437 C CA . ARG A 1 297 ? -17.992 -2.101 21.228 1.00 77.25 297 ARG A CA 1
ATOM 2438 C C . ARG A 1 297 ? -19.050 -1.011 21.400 1.00 77.25 297 ARG A C 1
ATOM 2440 O O . ARG A 1 297 ? -20.161 -1.347 21.809 1.00 77.25 297 ARG A O 1
ATOM 2447 N N . ILE A 1 298 ? -18.723 0.243 21.078 1.00 74.94 298 ILE A N 1
ATOM 2448 C CA . ILE A 1 298 ? -19.672 1.368 21.126 1.00 74.94 298 ILE A CA 1
ATOM 2449 C C . ILE A 1 298 ? -20.832 1.095 20.162 1.00 74.94 298 ILE A C 1
ATOM 2451 O O . ILE A 1 298 ? -21.989 1.072 20.580 1.00 74.94 298 ILE A O 1
ATOM 2455 N N . TYR A 1 299 ? -20.536 0.799 18.892 1.00 73.88 299 TYR A N 1
ATOM 2456 C CA . TYR A 1 299 ? -21.571 0.515 17.894 1.00 73.88 299 TYR A CA 1
ATOM 2457 C C . TYR A 1 299 ? -22.367 -0.757 18.201 1.00 73.88 299 TYR A C 1
ATOM 2459 O O . TYR A 1 299 ? -23.576 -0.775 17.989 1.00 73.88 299 TYR A O 1
ATOM 2467 N N . ASN A 1 300 ? -21.742 -1.794 18.760 1.00 79.06 300 ASN A N 1
ATOM 2468 C CA . ASN A 1 300 ? -22.468 -2.980 19.211 1.00 79.06 300 ASN A CA 1
ATOM 2469 C C . ASN A 1 300 ? -23.501 -2.634 20.299 1.00 79.06 300 ASN A C 1
ATOM 2471 O O . ASN A 1 300 ? -24.621 -3.144 20.279 1.00 79.06 300 ASN A O 1
ATOM 2475 N N . GLY A 1 301 ? -23.141 -1.740 21.229 1.00 79.50 301 GLY A N 1
ATOM 2476 C CA . GLY A 1 301 ? -24.057 -1.207 22.239 1.00 79.50 301 GLY A CA 1
ATOM 2477 C C . GLY A 1 301 ? -25.242 -0.474 21.608 1.00 79.50 301 GLY A C 1
ATOM 2478 O O . GLY A 1 301 ? -26.387 -0.763 21.951 1.00 79.50 301 GLY A O 1
ATOM 2479 N N . LEU A 1 302 ? -24.979 0.391 20.620 1.00 77.88 302 LEU A N 1
ATOM 2480 C CA . LEU A 1 302 ? -26.007 1.092 19.834 1.00 77.88 302 LEU A CA 1
ATOM 2481 C C . LEU A 1 302 ? -26.975 0.124 19.145 1.00 77.88 302 LEU A C 1
ATOM 2483 O O . LEU A 1 302 ? -28.189 0.251 19.302 1.00 77.88 302 LEU A O 1
ATOM 2487 N N . VAL A 1 303 ? -26.450 -0.869 18.426 1.00 74.56 303 VAL A N 1
ATOM 2488 C CA . VAL A 1 303 ? -27.249 -1.846 17.661 1.00 74.56 303 VAL A CA 1
ATOM 2489 C C . VAL A 1 303 ? -28.036 -2.792 18.575 1.00 74.56 303 VAL A C 1
ATOM 2491 O O . VAL A 1 303 ? -29.085 -3.295 18.187 1.00 74.56 303 VAL A O 1
ATOM 2494 N N . SER A 1 304 ? -27.594 -2.984 19.819 1.00 75.19 304 SER A N 1
ATOM 2495 C CA . SER A 1 304 ? -28.317 -3.783 20.818 1.00 75.19 304 SER A CA 1
ATOM 2496 C C . SER A 1 304 ? -29.539 -3.066 21.413 1.00 75.19 304 SER A C 1
ATOM 2498 O O . SER A 1 304 ? -30.250 -3.639 22.243 1.00 75.19 304 SER A O 1
ATOM 2500 N N . THR A 1 305 ? -29.803 -1.811 21.033 1.00 75.19 305 THR A N 1
ATOM 2501 C CA . THR A 1 305 ? -30.959 -1.066 21.545 1.00 75.19 305 THR A CA 1
ATOM 2502 C C . THR A 1 305 ? -32.235 -1.300 20.759 1.00 75.19 305 THR A C 1
ATOM 2504 O O . THR A 1 305 ? -32.245 -1.693 19.598 1.00 75.19 305 THR A O 1
ATOM 2507 N N . THR A 1 306 ? -33.362 -1.051 21.424 1.00 73.19 306 THR A N 1
ATOM 2508 C CA . THR A 1 306 ? -34.685 -1.167 20.817 1.00 73.19 306 THR A CA 1
ATOM 2509 C C . THR A 1 306 ? -35.120 0.183 20.243 1.00 73.19 306 THR A C 1
ATOM 2511 O O . THR A 1 306 ? -35.297 1.130 21.016 1.00 73.19 306 THR A O 1
ATOM 2514 N N . PRO A 1 307 ? -35.408 0.279 18.929 1.00 69.12 307 PRO A N 1
ATOM 2515 C CA . PRO A 1 307 ? -35.857 1.525 18.296 1.00 69.12 307 PRO A CA 1
ATOM 2516 C C . PRO A 1 307 ? -37.099 2.138 18.959 1.00 69.12 307 PRO A C 1
ATOM 2518 O O . PRO A 1 307 ? -37.287 3.348 18.965 1.00 69.12 307 PRO A O 1
ATOM 2521 N N . LYS A 1 308 ? -37.935 1.307 19.599 1.00 73.50 308 LYS A N 1
ATOM 2522 C CA . LYS A 1 308 ? -39.133 1.749 20.329 1.00 73.50 308 LYS A CA 1
ATOM 2523 C C . LYS A 1 308 ? -38.826 2.656 21.531 1.00 73.50 308 LYS A C 1
ATOM 2525 O O . LYS A 1 308 ? -39.693 3.443 21.903 1.00 73.50 308 LYS A O 1
ATOM 2530 N N . ARG A 1 309 ? -37.639 2.538 22.146 1.00 74.62 309 ARG A N 1
ATOM 2531 C CA . ARG A 1 309 ? -37.225 3.305 23.340 1.00 74.62 309 ARG A CA 1
ATOM 2532 C C . ARG A 1 309 ? -36.535 4.631 23.020 1.00 74.62 309 ARG A C 1
ATOM 2534 O O . ARG A 1 309 ? -36.597 5.537 23.845 1.00 74.62 309 ARG A O 1
ATOM 2541 N N . PHE A 1 310 ? -35.887 4.739 21.864 1.00 76.88 310 PHE A N 1
ATOM 2542 C CA . PHE A 1 310 ? -35.094 5.904 21.468 1.00 76.88 310 PHE A CA 1
ATOM 2543 C C . PHE A 1 310 ? -35.682 6.477 20.180 1.00 76.88 310 PHE A C 1
ATOM 2545 O O . PHE A 1 310 ? -35.251 6.132 19.084 1.00 76.88 310 PHE A O 1
ATOM 2552 N N . GLN A 1 311 ? -36.718 7.305 20.321 1.00 73.94 311 GLN A N 1
ATOM 2553 C CA . GLN A 1 311 ? -37.490 7.815 19.180 1.00 73.94 311 GLN A CA 1
ATOM 2554 C C . GLN A 1 311 ? -37.056 9.211 18.731 1.00 73.94 311 GLN A C 1
ATOM 2556 O O . GLN A 1 311 ? -37.414 9.642 17.638 1.00 73.94 311 GLN A O 1
ATOM 2561 N N . THR A 1 312 ? -36.291 9.929 19.556 1.00 75.50 312 THR A N 1
ATOM 2562 C CA . THR A 1 312 ? -35.799 11.269 19.220 1.00 75.50 312 THR A CA 1
ATOM 2563 C C . THR A 1 312 ? -34.294 11.273 18.992 1.00 75.50 312 THR A C 1
ATOM 2565 O O . THR A 1 312 ? -33.548 10.523 19.625 1.00 75.50 312 THR A O 1
ATOM 2568 N N . ALA A 1 313 ? -33.828 12.180 18.129 1.00 70.81 313 ALA A N 1
ATOM 2569 C CA . ALA A 1 313 ? -32.400 12.387 17.898 1.00 70.81 313 ALA A CA 1
ATOM 2570 C C . ALA A 1 313 ? -31.653 12.681 19.211 1.00 70.81 313 ALA A C 1
ATOM 2572 O O . ALA A 1 313 ? -30.619 12.084 19.471 1.00 70.81 313 ALA A O 1
ATOM 2573 N N . ALA A 1 314 ? -32.227 13.499 20.103 1.00 68.38 314 ALA A N 1
ATOM 2574 C CA . ALA A 1 314 ? -31.627 13.810 21.402 1.00 68.38 314 ALA A CA 1
ATOM 2575 C C . ALA A 1 314 ? -31.459 12.573 22.306 1.00 68.38 314 ALA A C 1
ATOM 2577 O O . ALA A 1 314 ? -30.461 12.449 23.018 1.00 68.38 314 ALA A O 1
ATOM 2578 N N . GLN A 1 315 ? -32.421 11.645 22.280 1.00 72.50 315 GLN A N 1
ATOM 2579 C CA . GLN A 1 315 ? -32.320 10.374 22.999 1.00 72.50 315 GLN A CA 1
ATOM 2580 C C . GLN A 1 315 ? -31.219 9.489 22.407 1.00 72.50 315 GLN A C 1
ATOM 2582 O O . GLN A 1 315 ? -30.454 8.898 23.168 1.00 72.50 315 GLN A O 1
ATOM 2587 N N . LEU A 1 316 ? -31.104 9.441 21.077 1.00 72.56 316 LEU A N 1
ATOM 2588 C CA . LEU A 1 316 ? -30.063 8.685 20.380 1.00 72.56 316 LEU A CA 1
ATOM 2589 C C . LEU A 1 316 ? -28.663 9.267 20.637 1.00 72.56 316 LEU A C 1
ATOM 2591 O O . LEU A 1 316 ? -27.748 8.520 20.971 1.00 72.56 316 LEU A O 1
ATOM 2595 N N . THR A 1 317 ? -28.499 10.591 20.582 1.00 69.75 317 THR A N 1
ATOM 2596 C CA . THR A 1 317 ? -27.235 11.279 20.900 1.00 69.75 317 THR A CA 1
ATOM 2597 C C . THR A 1 317 ? -26.817 11.035 22.348 1.00 69.75 317 THR A C 1
ATOM 2599 O O . THR A 1 317 ? -25.659 10.721 22.619 1.00 69.75 317 THR A O 1
ATOM 2602 N N . ARG A 1 318 ? -27.761 11.110 23.297 1.00 76.75 318 ARG A N 1
ATOM 2603 C CA . ARG A 1 318 ? -27.488 10.800 24.708 1.00 76.75 318 ARG A CA 1
ATOM 2604 C C . ARG A 1 318 ? -27.086 9.338 24.897 1.00 76.75 318 ARG A C 1
ATOM 2606 O O . ARG A 1 318 ? -26.211 9.045 25.706 1.00 76.75 318 ARG A O 1
ATOM 2613 N N . MET A 1 319 ? -27.714 8.432 24.156 1.00 75.12 319 MET A N 1
ATOM 2614 C CA . MET A 1 319 ? -27.398 7.010 24.192 1.00 75.12 319 MET A CA 1
ATOM 2615 C C . MET A 1 319 ? -25.999 6.720 23.629 1.00 75.12 319 MET A C 1
ATOM 2617 O O . MET A 1 319 ? -25.220 6.028 24.279 1.00 75.12 319 MET A O 1
ATOM 2621 N N . TRP A 1 320 ? -25.646 7.326 22.493 1.00 76.44 320 TRP A N 1
ATOM 2622 C CA . TRP A 1 320 ? -24.295 7.282 21.930 1.00 76.44 320 TRP A CA 1
ATOM 2623 C C . TRP A 1 320 ? -23.245 7.797 22.912 1.00 76.44 320 TRP A C 1
ATOM 2625 O O . TRP A 1 320 ? -22.275 7.095 23.192 1.00 76.44 320 TRP A O 1
ATOM 2635 N N . ARG A 1 321 ? -23.484 8.963 23.523 1.00 74.62 321 ARG A N 1
ATOM 2636 C CA . ARG A 1 321 ? -22.603 9.519 24.557 1.00 74.62 321 ARG A CA 1
ATOM 2637 C C . ARG A 1 321 ? -22.410 8.544 25.721 1.00 74.62 321 ARG A C 1
ATOM 2639 O O . ARG A 1 321 ? -21.283 8.340 26.160 1.00 74.62 321 ARG A O 1
ATOM 2646 N N . ASN A 1 322 ? -23.485 7.924 26.207 1.00 83.25 322 ASN A N 1
ATOM 2647 C CA . ASN A 1 322 ? -23.406 6.957 27.303 1.00 83.25 322 ASN A CA 1
ATOM 2648 C C . ASN A 1 322 ? -22.584 5.712 26.929 1.00 83.25 322 ASN A C 1
ATOM 2650 O O . ASN A 1 322 ? -21.826 5.227 27.766 1.00 83.25 322 ASN A O 1
ATOM 2654 N N . GLU A 1 323 ? -22.686 5.212 25.695 1.00 80.06 323 GLU A N 1
ATOM 2655 C CA . GLU A 1 323 ? -21.848 4.097 25.228 1.00 80.06 3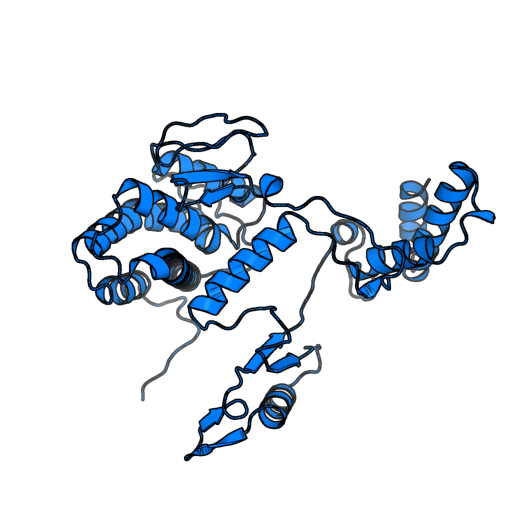23 GLU A CA 1
ATOM 2656 C C . GLU A 1 323 ? -20.376 4.496 25.079 1.00 80.06 323 GLU A C 1
ATOM 2658 O O . GLU A 1 323 ? -19.500 3.737 25.493 1.00 80.06 323 GLU A O 1
ATOM 2663 N N . CYS A 1 324 ? -20.088 5.698 24.567 1.00 74.38 324 CYS A N 1
ATOM 2664 C CA . CYS A 1 324 ? -18.728 6.241 24.535 1.00 74.38 324 CYS A CA 1
ATOM 2665 C C . CYS A 1 324 ? -18.128 6.310 25.945 1.00 74.38 324 CYS A C 1
ATOM 2667 O O . CYS A 1 324 ? -17.010 5.842 26.160 1.00 74.38 324 CYS A O 1
ATOM 2669 N N . LEU A 1 325 ? -18.888 6.817 26.922 1.00 78.31 325 LEU A N 1
ATOM 2670 C CA . LEU A 1 325 ? -18.457 6.855 28.319 1.00 78.31 325 LEU A CA 1
ATOM 2671 C C . LEU A 1 325 ? -18.237 5.439 28.872 1.00 78.31 325 LEU A C 1
ATOM 2673 O O . LEU A 1 325 ? -17.170 5.153 29.397 1.00 78.31 325 LEU A O 1
ATOM 2677 N N . ARG A 1 326 ? -19.179 4.512 28.683 1.00 85.81 326 ARG A N 1
ATOM 2678 C CA . ARG A 1 326 ? -19.051 3.125 29.165 1.00 85.81 326 ARG A CA 1
ATOM 2679 C C . ARG A 1 326 ? -17.804 2.413 28.630 1.00 85.81 326 ARG A C 1
ATOM 2681 O O . ARG A 1 326 ? -17.198 1.615 29.333 1.00 85.81 326 ARG A O 1
ATOM 2688 N N . VAL A 1 327 ? -17.436 2.653 27.372 1.00 80.00 327 VAL A N 1
ATOM 2689 C CA . VAL A 1 327 ? -16.304 1.960 26.734 1.00 80.00 327 VAL A CA 1
ATOM 2690 C C . VAL A 1 327 ? -14.964 2.639 27.030 1.00 80.00 327 VAL A C 1
ATOM 2692 O O . VAL A 1 327 ? -13.958 1.942 27.182 1.00 80.00 327 VAL A O 1
ATOM 2695 N N . LEU A 1 328 ? -14.934 3.972 27.100 1.00 78.38 328 LEU A N 1
ATOM 2696 C CA . LEU A 1 328 ? -13.693 4.749 27.188 1.00 78.38 328 LEU A CA 1
ATOM 2697 C C . LEU A 1 328 ? -13.406 5.263 28.604 1.00 78.38 328 LEU A C 1
ATOM 2699 O O . LEU A 1 328 ? -12.260 5.228 29.044 1.00 78.38 328 LEU A O 1
ATOM 2703 N N . TYR A 1 329 ? -14.431 5.720 29.325 1.00 78.31 329 TYR A N 1
ATOM 2704 C CA . TYR A 1 329 ? -14.294 6.458 30.585 1.00 78.31 329 TYR A CA 1
ATOM 2705 C C . TYR A 1 329 ? -13.848 5.571 31.752 1.00 78.31 329 TYR A C 1
ATOM 2707 O O . TYR A 1 329 ? -13.042 6.004 32.573 1.00 78.31 329 TYR A O 1
ATOM 2715 N N . ASP A 1 330 ? -14.296 4.312 31.790 1.00 76.38 330 ASP A N 1
ATOM 2716 C CA . ASP A 1 330 ? -13.916 3.340 32.830 1.00 76.38 330 ASP A CA 1
ATOM 2717 C C . ASP A 1 330 ? -12.415 3.004 32.817 1.00 76.38 330 ASP A C 1
ATOM 2719 O O . ASP A 1 330 ? -11.878 2.499 33.802 1.00 76.38 330 ASP A O 1
ATOM 2723 N N . ARG A 1 331 ? -11.717 3.307 31.715 1.00 80.12 331 ARG A N 1
ATOM 2724 C CA . ARG A 1 331 ? -10.264 3.140 31.607 1.00 80.12 331 ARG A CA 1
ATOM 2725 C C . ARG A 1 331 ? -9.484 4.342 32.126 1.00 80.12 331 ARG A C 1
ATOM 2727 O O . ARG A 1 331 ? -8.280 4.220 32.278 1.00 80.12 331 ARG A O 1
ATOM 2734 N N . LEU A 1 332 ? -10.122 5.486 32.376 1.00 83.00 332 LEU A N 1
ATOM 2735 C CA . LEU A 1 332 ? -9.428 6.716 32.756 1.00 83.00 332 LEU A CA 1
ATOM 2736 C C . LEU A 1 332 ? -9.229 6.791 34.271 1.00 83.00 332 LEU A C 1
ATOM 2738 O O . LEU A 1 332 ? -10.197 6.722 35.039 1.00 83.00 332 LEU A O 1
ATOM 2742 N N . ILE A 1 333 ? -7.988 7.002 34.706 1.00 83.19 333 ILE A N 1
ATOM 2743 C CA . ILE A 1 333 ? -7.625 7.093 36.129 1.00 83.19 333 ILE A CA 1
ATOM 2744 C C . ILE A 1 333 ? -7.604 8.535 36.650 1.00 83.19 333 ILE A C 1
ATOM 2746 O O . ILE A 1 333 ? -7.980 8.769 37.798 1.00 83.19 333 ILE A O 1
ATOM 2750 N N . ASP A 1 334 ? -7.255 9.504 35.800 1.00 84.88 334 ASP A N 1
ATOM 2751 C CA . ASP A 1 334 ? -7.075 10.896 36.213 1.00 84.88 334 ASP A CA 1
ATOM 2752 C C . ASP A 1 334 ? -8.318 11.747 35.940 1.00 84.88 334 ASP A C 1
ATOM 2754 O O . ASP A 1 334 ? -8.991 11.628 34.913 1.00 84.88 334 ASP A O 1
ATOM 2758 N N . SER A 1 335 ? -8.598 12.684 36.847 1.00 83.31 335 SER A N 1
ATOM 2759 C CA . SER A 1 335 ? -9.703 13.638 36.696 1.00 83.31 335 SER A CA 1
ATOM 2760 C C . SER A 1 335 ? -9.506 14.598 35.516 1.00 83.31 335 SER A C 1
ATOM 2762 O O . SER A 1 335 ? -10.487 15.081 34.952 1.00 83.31 335 SER A O 1
ATOM 2764 N N . GLN A 1 336 ? -8.256 14.856 35.123 1.00 83.69 336 GLN A N 1
ATOM 2765 C CA . GLN A 1 336 ? -7.916 15.677 33.962 1.00 83.69 336 GLN A CA 1
ATOM 2766 C C . GLN A 1 336 ? -8.278 14.973 32.647 1.00 83.69 336 GLN A C 1
ATOM 2768 O O . GLN A 1 336 ? -8.956 15.572 31.814 1.00 83.69 336 GLN A O 1
ATOM 2773 N N . ASP A 1 337 ? -7.923 13.694 32.500 1.00 82.56 337 ASP A N 1
ATOM 2774 C CA . ASP A 1 337 ? -8.259 12.894 31.314 1.00 82.56 337 ASP A CA 1
ATOM 2775 C C . ASP A 1 337 ? -9.778 12.728 31.171 1.00 82.56 337 ASP A C 1
ATOM 2777 O O . ASP A 1 337 ? -10.336 12.864 30.084 1.00 82.56 337 ASP A O 1
ATOM 2781 N N . ARG A 1 338 ? -10.469 12.490 32.294 1.00 81.56 338 ARG A N 1
ATOM 2782 C CA . ARG A 1 338 ? -11.935 12.398 32.335 1.00 81.56 338 ARG A CA 1
ATOM 2783 C C . ARG A 1 338 ? -12.602 13.683 31.856 1.00 81.56 338 ARG A C 1
ATOM 2785 O O . ARG A 1 338 ? -13.485 13.624 31.007 1.00 81.56 338 ARG A O 1
ATOM 2792 N N . LYS A 1 339 ? -12.125 14.842 32.324 1.00 81.88 339 LYS A N 1
ATOM 2793 C CA . LYS A 1 339 ? -12.603 16.151 31.851 1.00 81.88 339 LYS A CA 1
ATOM 2794 C C . LYS A 1 339 ? -12.341 16.360 30.362 1.00 81.88 339 LYS A C 1
ATOM 2796 O O . LYS A 1 339 ? -13.194 16.919 29.683 1.00 81.88 339 LYS A O 1
ATOM 2801 N N . MET A 1 340 ? -11.191 15.925 29.852 1.00 76.62 340 MET A N 1
ATOM 2802 C CA . MET A 1 340 ? -10.872 16.029 28.425 1.00 76.62 340 MET A CA 1
ATOM 2803 C C . MET A 1 340 ? -11.867 15.235 27.568 1.00 76.62 340 MET A C 1
ATOM 2805 O O . MET A 1 340 ? -12.381 15.752 26.574 1.00 76.62 340 MET A O 1
ATOM 2809 N N . VAL A 1 341 ? -12.187 14.007 27.982 1.00 72.44 341 VAL A N 1
ATOM 2810 C CA . VAL A 1 341 ? -13.192 13.177 27.306 1.00 72.44 341 VAL A CA 1
ATOM 2811 C C . VAL A 1 341 ? -14.595 13.771 27.447 1.00 72.44 341 VAL A C 1
ATOM 2813 O O . VAL A 1 341 ? -15.324 13.812 26.461 1.00 72.44 341 VAL A O 1
ATOM 2816 N N . ASP A 1 342 ? -14.960 14.300 28.616 1.00 71.50 342 ASP A N 1
ATOM 2817 C CA . ASP A 1 342 ? -16.254 14.964 28.818 1.00 71.50 342 ASP A CA 1
ATOM 2818 C C . ASP A 1 342 ? -16.438 16.186 27.913 1.00 71.50 342 ASP A C 1
ATOM 2820 O O . ASP A 1 342 ? -17.508 16.341 27.332 1.00 71.50 342 ASP A O 1
ATOM 2824 N N . VAL A 1 343 ? -15.408 17.027 27.760 1.00 70.12 343 VAL A N 1
ATOM 2825 C CA . VAL A 1 343 ? -15.435 18.193 26.856 1.00 70.12 343 VAL A CA 1
ATOM 2826 C C . VAL A 1 343 ? -15.534 17.758 25.396 1.00 70.12 343 VAL A C 1
ATOM 2828 O O . VAL A 1 343 ? -16.228 18.398 24.617 1.00 70.12 343 VAL A O 1
ATOM 2831 N N . SER A 1 344 ? -14.878 16.657 25.029 1.00 64.50 344 SER A N 1
ATOM 2832 C CA . SER A 1 344 ? -14.913 16.126 23.660 1.00 64.50 344 SER A CA 1
ATOM 2833 C C . SER A 1 344 ? -16.251 15.459 23.303 1.00 64.50 344 SER A C 1
ATOM 2835 O O . SER A 1 344 ? -16.550 15.274 22.126 1.00 64.50 344 SER A O 1
ATOM 2837 N N . LEU A 1 345 ? -17.039 15.061 24.310 1.00 62.72 345 LEU A N 1
ATOM 2838 C CA . LEU A 1 345 ? -18.343 14.397 24.171 1.00 62.72 345 LEU A CA 1
ATOM 2839 C C . LEU A 1 345 ? -19.538 15.301 24.538 1.00 62.72 345 LEU A C 1
ATOM 2841 O O . LEU A 1 345 ? -20.672 14.806 24.577 1.00 62.72 345 LEU A O 1
ATOM 2845 N N . ALA A 1 346 ? -19.287 16.567 24.884 1.00 51.75 346 ALA A N 1
ATOM 2846 C CA . ALA A 1 346 ? -20.299 17.592 25.143 1.00 51.75 346 ALA A CA 1
ATOM 2847 C C . ALA A 1 346 ? -20.801 18.188 23.825 1.00 51.75 346 ALA A C 1
ATOM 2849 O O . ALA A 1 346 ? -22.034 18.396 23.733 1.00 51.75 346 ALA A O 1
#

Sequence (346 aa):
MLFEVGDLQFASPATKPYWVKWSTMREKKEERACLNRLYEKYVPPLISLILEGTIDGKQGEKLKQIIPLTNLNMNSQLCYMLESLLLPYENATDSLIDPIYECYFIQALYWSLGAGLTEPAREIFDKQVKYLSSMNSTDEGPTGQAKFDEIPVHEETLFEYYFDAEHECWTSWKRLVPKYVHNPEKKFYEILVPTVDTIRSDWLLQLCYKIKRPVLKLNPDQNLVLNINFSSRTSSMDVQRNFESNVEKRAKDTYGPPPGKKLIVFIDEFNAISIVKDLPPTPSKFHYIFNLRDLSRIYNGLVSTTPKRFQTAAQLTRMWRNECLRVLYDRLIDSQDRKMVDVSLA

Mean predicted aligned error: 12.18 Å

Nearest PDB structures (foldseek):
  7kek-assembly1_A  TM=7.594E-01  e=9.385E-11  Tetrahymena thermophila
  7k58-assembly1_A  TM=7.594E-01  e=9.901E-11  Tetrahymena thermophila
  6zyy-assembly1_C  TM=6.658E-01  e=5.484E-08  Tetrahymena thermophila SB210
  8bwy-assembly1_C  TM=6.658E-01  e=5.484E-08  Chlamydomonas reinhardtii
  6zyw-assembly1_C  TM=6.618E-01  e=4.671E-08  Tetrahymena thermophila SB210

Foldseek 3Di:
DDDDDPDPVPDDDCQVVVVVVLLVVQPDPVLSVLVVVLCVLQLPQLLCCQPQVDHPNDGDDHFDFQDDDDSNQLSVQLSLQLCLVCVVVSPPPDDDDSLLSNQSSLVSNCRRSVVRTDPVSNLVSQVRSVVSLPAAEDAQDPPGWAASRYDHPVDSGCNQWDQDPVRRTIDGLQVVQDDDDDDLVDQLVPDDHGDSVNSVLVVVQVSCVSVVHAHADDDDPAADEQEDEDDPPQDPVNVVVSQPVQWDDDPDPDTAHDPRHHYHYHYDDDDDDPVCVVVPCDPVLVVQGYHVVLVSQLVSQLSPDDCVVQVDPVSSLVSSLVSNCVSRVVSDDDPVVNVVSVVVSD